Protein AF-A0AAW5D5J3-F1 (afdb_monomer)

Structure (mmCIF, N/CA/C/O backbone):
data_AF-A0AAW5D5J3-F1
#
_entry.id   AF-A0AAW5D5J3-F1
#
loop_
_atom_site.group_PDB
_atom_site.id
_atom_site.type_symbol
_atom_site.label_atom_id
_atom_site.label_alt_id
_atom_site.label_comp_id
_atom_site.label_asym_id
_atom_site.label_entity_id
_atom_site.label_seq_id
_atom_site.pdbx_PDB_ins_code
_atom_site.Cartn_x
_atom_site.Cartn_y
_atom_site.Cartn_z
_atom_site.occupancy
_atom_site.B_iso_or_equiv
_atom_site.auth_seq_id
_atom_site.auth_comp_id
_atom_site.auth_asym_id
_atom_site.auth_atom_id
_atom_site.pdbx_PDB_model_num
ATOM 1 N N . MET A 1 1 ? 14.824 -41.177 -41.411 1.00 42.16 1 MET A N 1
ATOM 2 C CA . MET A 1 1 ? 14.819 -39.758 -40.995 1.00 42.16 1 MET A CA 1
ATOM 3 C C . MET A 1 1 ? 13.832 -39.591 -39.847 1.00 42.16 1 MET A C 1
ATOM 5 O O . MET A 1 1 ? 12.643 -39.603 -40.118 1.00 42.16 1 MET A O 1
ATOM 9 N N . SER A 1 2 ? 14.304 -39.518 -38.597 1.00 37.59 2 SER A N 1
ATOM 10 C CA . SER A 1 2 ? 13.683 -38.738 -37.508 1.00 37.59 2 SER A CA 1
ATOM 11 C C . SER A 1 2 ? 14.555 -38.860 -36.251 1.00 37.59 2 SER A C 1
ATOM 13 O O . SER A 1 2 ? 14.554 -39.890 -35.583 1.00 37.59 2 SER A O 1
ATOM 15 N N . THR A 1 3 ? 15.355 -37.835 -35.967 1.00 37.88 3 THR A N 1
ATOM 16 C CA . THR A 1 3 ? 16.067 -37.658 -34.693 1.00 37.88 3 THR A CA 1
ATOM 17 C C . THR A 1 3 ? 15.264 -36.673 -33.850 1.00 37.88 3 THR A C 1
ATOM 19 O O . THR A 1 3 ? 15.321 -35.467 -34.088 1.00 37.88 3 THR A O 1
ATOM 22 N N . SER A 1 4 ? 14.489 -37.186 -32.893 1.00 37.31 4 SER A N 1
ATOM 23 C CA . SER A 1 4 ? 13.877 -36.379 -31.836 1.00 37.31 4 SER A CA 1
ATOM 24 C C . SER A 1 4 ? 14.904 -36.205 -30.719 1.00 37.31 4 SER A C 1
ATOM 26 O O . SER A 1 4 ? 15.269 -37.165 -30.047 1.00 37.31 4 SER A O 1
ATOM 28 N N . TRP A 1 5 ? 15.405 -34.983 -30.558 1.00 37.28 5 TRP A N 1
ATOM 29 C CA . TRP A 1 5 ? 16.242 -34.600 -29.427 1.00 37.28 5 TRP A CA 1
ATOM 30 C C . TRP A 1 5 ? 15.350 -34.421 -28.194 1.00 37.28 5 TRP A C 1
ATOM 32 O O . TRP A 1 5 ? 14.638 -33.425 -28.085 1.00 37.28 5 TRP A O 1
ATOM 42 N N . HIS A 1 6 ? 15.373 -35.389 -27.277 1.00 36.97 6 HIS A N 1
ATOM 43 C CA . HIS A 1 6 ? 14.901 -35.189 -25.908 1.00 36.97 6 HIS A CA 1
ATOM 44 C C . HIS A 1 6 ? 16.040 -34.554 -25.105 1.00 36.97 6 HIS A C 1
ATOM 46 O O . HIS A 1 6 ? 17.086 -35.167 -24.904 1.00 36.97 6 HIS A O 1
ATOM 52 N N . TYR A 1 7 ? 15.851 -33.307 -24.677 1.00 34.72 7 TYR A N 1
ATOM 53 C CA . TYR A 1 7 ? 16.704 -32.690 -23.667 1.00 34.72 7 TYR A CA 1
ATOM 54 C C . TYR A 1 7 ? 16.295 -33.238 -22.301 1.00 34.72 7 TYR A C 1
ATOM 56 O O . TYR A 1 7 ? 15.368 -32.727 -21.677 1.00 34.72 7 TYR A O 1
ATOM 64 N N . ASP A 1 8 ? 16.988 -34.279 -21.848 1.00 42.38 8 ASP A N 1
ATOM 65 C CA . ASP A 1 8 ? 16.901 -34.757 -20.471 1.00 42.38 8 ASP A CA 1
ATOM 66 C C . ASP A 1 8 ? 17.717 -33.808 -19.582 1.00 42.38 8 ASP A C 1
ATOM 68 O O . ASP A 1 8 ? 18.904 -34.002 -19.320 1.00 42.38 8 ASP A O 1
ATOM 72 N N . LEU A 1 9 ? 17.091 -32.708 -19.159 1.00 46.41 9 LEU A N 1
ATOM 73 C CA . LEU A 1 9 ? 17.625 -31.841 -18.110 1.00 46.41 9 LEU A CA 1
ATOM 74 C C . LEU A 1 9 ? 17.194 -32.396 -16.742 1.00 46.41 9 LEU A C 1
ATOM 76 O O . LEU A 1 9 ? 16.510 -31.729 -15.966 1.00 46.41 9 LEU A O 1
ATOM 80 N N . LEU A 1 10 ? 17.548 -33.652 -16.465 1.00 50.75 10 LEU A N 1
ATOM 81 C CA . LEU A 1 10 ? 17.357 -34.247 -15.149 1.00 50.75 10 LEU A CA 1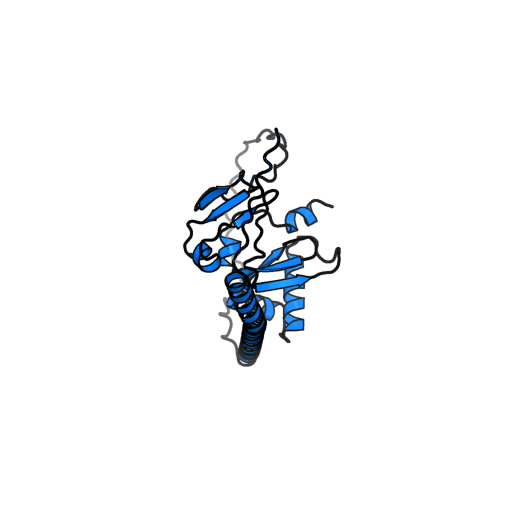
ATOM 82 C C . LEU A 1 10 ? 18.421 -33.664 -14.219 1.00 50.75 10 LEU A C 1
ATOM 84 O O . LEU A 1 10 ? 19.602 -34.007 -14.286 1.00 50.75 10 LEU A O 1
ATOM 88 N N . LEU A 1 11 ? 18.000 -32.731 -13.365 1.00 52.22 11 LEU A N 1
ATOM 89 C CA . LEU A 1 11 ? 18.766 -32.389 -12.173 1.00 52.22 11 LEU A CA 1
ATOM 90 C C . LEU A 1 11 ? 19.030 -33.694 -11.404 1.00 52.22 11 LEU A C 1
ATOM 92 O O . LEU A 1 11 ? 18.082 -34.455 -11.213 1.00 52.22 11 LEU A O 1
ATOM 96 N N . PRO A 1 12 ? 20.273 -33.978 -10.974 1.00 59.91 12 PRO A N 1
ATOM 97 C CA . PRO A 1 12 ? 20.549 -35.187 -10.209 1.00 59.91 12 PRO A CA 1
ATOM 98 C C . PRO A 1 12 ? 19.679 -35.189 -8.949 1.00 59.91 12 PRO A C 1
ATOM 100 O O . PRO A 1 12 ? 19.499 -34.133 -8.340 1.00 59.91 12 PRO A O 1
ATOM 103 N N . ASP A 1 13 ? 19.164 -36.350 -8.544 1.00 57.31 13 ASP A N 1
ATOM 104 C CA . ASP A 1 13 ? 18.215 -36.481 -7.425 1.00 57.31 13 ASP A CA 1
ATOM 105 C C . ASP A 1 13 ? 18.695 -35.764 -6.150 1.00 57.31 13 ASP A C 1
ATOM 107 O O . ASP A 1 13 ? 17.912 -35.114 -5.464 1.00 57.31 13 ASP A O 1
ATOM 111 N N . ALA A 1 14 ? 20.010 -35.732 -5.908 1.00 57.72 14 ALA A N 1
ATOM 112 C CA . ALA A 1 14 ? 20.629 -34.990 -4.807 1.00 57.72 14 ALA A CA 1
ATOM 113 C C . ALA A 1 14 ? 20.390 -33.462 -4.852 1.00 57.72 14 ALA A C 1
ATOM 115 O O . ALA A 1 14 ? 20.261 -32.813 -3.812 1.00 57.72 14 ALA A O 1
ATOM 116 N N . ALA A 1 15 ? 20.323 -32.860 -6.043 1.00 56.84 15 ALA A N 1
ATOM 117 C CA . ALA A 1 15 ? 19.989 -31.446 -6.210 1.00 56.84 15 ALA A CA 1
ATOM 118 C C . ALA A 1 15 ? 18.496 -31.189 -5.952 1.00 56.84 15 ALA A C 1
ATOM 120 O O . ALA A 1 15 ? 18.141 -30.166 -5.365 1.00 56.84 15 ALA A O 1
ATOM 121 N N . ILE A 1 16 ? 17.627 -32.130 -6.335 1.00 56.06 16 ILE A N 1
ATOM 122 C CA . ILE A 1 16 ? 16.186 -32.070 -6.059 1.00 56.06 16 ILE A CA 1
ATOM 123 C C . ILE A 1 16 ? 15.931 -32.215 -4.553 1.00 56.06 16 ILE A C 1
ATOM 125 O O . ILE A 1 16 ? 15.217 -31.394 -3.977 1.00 56.06 16 ILE A O 1
ATOM 129 N N . GLU A 1 17 ? 16.582 -33.171 -3.890 1.00 61.06 17 GLU A N 1
ATOM 130 C CA . GLU A 1 17 ? 16.508 -33.367 -2.438 1.00 61.06 17 GLU A CA 1
ATOM 131 C C . GLU A 1 17 ? 17.040 -32.156 -1.662 1.00 61.06 17 GLU A C 1
ATOM 133 O O . GLU A 1 17 ? 16.410 -31.699 -0.706 1.00 61.06 17 GLU A O 1
ATOM 138 N N . GLY A 1 18 ? 18.163 -31.573 -2.096 1.00 62.19 18 GLY A N 1
ATOM 139 C CA . GLY A 1 18 ? 18.722 -30.362 -1.490 1.00 62.19 18 GLY A CA 1
ATOM 140 C C . GLY A 1 18 ? 17.783 -29.154 -1.593 1.00 62.19 18 GLY A C 1
ATOM 141 O O . GLY A 1 18 ? 17.608 -28.405 -0.622 1.00 62.19 18 GLY A O 1
ATOM 142 N N . MET A 1 19 ? 17.119 -28.983 -2.740 1.00 56.25 19 MET A N 1
ATOM 143 C CA . MET A 1 19 ? 16.100 -27.947 -2.921 1.00 56.25 19 MET A CA 1
ATOM 144 C C . MET A 1 19 ? 14.857 -28.222 -2.071 1.00 56.25 19 MET A C 1
ATOM 146 O O . MET A 1 19 ? 14.396 -27.316 -1.382 1.00 56.25 19 MET A O 1
ATOM 150 N N . GLN A 1 20 ? 14.357 -29.458 -2.030 1.00 59.69 20 GLN A N 1
ATOM 151 C CA . GLN A 1 20 ? 13.212 -29.838 -1.195 1.00 59.69 20 GLN A CA 1
ATOM 152 C C . GLN A 1 20 ? 13.496 -29.656 0.301 1.00 59.69 20 GLN A C 1
ATOM 154 O O . GLN A 1 20 ? 12.650 -29.144 1.032 1.00 59.69 20 GLN A O 1
ATOM 159 N N . ALA A 1 21 ? 14.702 -29.991 0.763 1.00 61.81 21 ALA A N 1
ATOM 160 C CA . ALA A 1 21 ? 15.124 -29.753 2.140 1.00 61.81 21 ALA A CA 1
ATOM 161 C C . ALA A 1 21 ? 15.188 -28.253 2.471 1.00 61.81 21 ALA A C 1
ATOM 163 O O . ALA A 1 21 ? 14.840 -27.841 3.579 1.00 61.81 21 ALA A O 1
ATOM 164 N N . THR A 1 22 ? 15.601 -27.423 1.510 1.00 54.88 22 THR A N 1
ATOM 165 C CA . THR A 1 22 ? 15.645 -25.963 1.671 1.00 54.88 22 THR A CA 1
ATOM 166 C C . THR A 1 22 ? 14.241 -25.356 1.678 1.00 54.88 22 THR A C 1
ATOM 168 O O . THR A 1 22 ? 13.951 -24.524 2.535 1.00 54.88 22 THR A O 1
ATOM 171 N N . VAL A 1 23 ? 13.346 -25.817 0.797 1.00 61.66 23 VAL A N 1
ATOM 172 C CA . VAL A 1 23 ? 11.925 -25.427 0.777 1.00 61.66 23 VAL A CA 1
ATOM 173 C C . VAL A 1 23 ? 11.243 -25.814 2.089 1.00 61.66 23 VAL A C 1
ATOM 175 O O . VAL A 1 23 ? 10.607 -24.973 2.707 1.00 61.66 23 VAL A O 1
ATOM 178 N N . LYS A 1 24 ? 11.482 -27.024 2.602 1.00 65.00 24 LYS A N 1
ATOM 179 C CA . LYS A 1 24 ? 10.928 -27.465 3.889 1.00 65.00 24 LYS A CA 1
ATOM 180 C C . LYS A 1 24 ? 11.423 -26.618 5.068 1.00 65.00 24 LYS A C 1
ATOM 182 O O . LYS A 1 24 ? 10.650 -26.269 5.952 1.00 65.00 24 LYS A O 1
ATOM 187 N N . ARG A 1 25 ? 12.703 -26.219 5.067 1.00 62.06 25 ARG A N 1
ATOM 188 C CA . ARG A 1 25 ? 13.224 -25.265 6.064 1.00 62.06 25 ARG A CA 1
ATOM 189 C C . ARG A 1 25 ? 12.573 -23.887 5.940 1.00 62.06 25 ARG A C 1
ATOM 191 O O . ARG A 1 25 ? 12.361 -23.240 6.959 1.00 62.06 25 ARG A O 1
ATOM 198 N N . LEU A 1 26 ? 12.267 -23.429 4.726 1.00 55.41 26 LEU A N 1
ATOM 199 C CA . LEU A 1 26 ? 11.539 -22.176 4.504 1.00 55.41 26 LEU A CA 1
ATOM 200 C C . LEU A 1 26 ? 10.088 -22.277 5.000 1.00 55.41 26 LEU A C 1
ATOM 202 O O . LEU A 1 26 ? 9.623 -21.347 5.659 1.00 55.41 26 LEU A O 1
ATOM 206 N N . ASP A 1 27 ? 9.417 -23.409 4.786 1.00 65.00 27 ASP A N 1
ATOM 207 C CA . ASP A 1 27 ? 8.072 -23.681 5.311 1.00 65.00 27 ASP A CA 1
ATOM 208 C C . ASP A 1 27 ? 8.035 -23.713 6.845 1.00 65.00 27 ASP A C 1
ATOM 210 O O . ASP A 1 27 ? 7.058 -23.272 7.440 1.00 65.00 27 ASP A O 1
ATOM 214 N N . ASP A 1 28 ? 9.108 -24.158 7.504 1.00 63.28 28 ASP A N 1
ATOM 215 C CA . ASP A 1 28 ? 9.206 -24.169 8.971 1.00 63.28 28 ASP A CA 1
ATOM 216 C C . ASP A 1 28 ? 9.540 -22.790 9.571 1.00 63.28 28 ASP A C 1
ATOM 218 O O . ASP A 1 28 ? 9.271 -22.523 10.749 1.00 63.28 28 ASP A O 1
ATOM 222 N N . VAL A 1 29 ? 10.184 -21.915 8.794 1.00 56.81 29 VAL A N 1
ATOM 223 C CA . VAL A 1 29 ? 10.668 -20.598 9.245 1.00 56.81 29 VAL A CA 1
ATOM 224 C C . VAL A 1 29 ? 9.644 -19.499 8.981 1.00 56.81 29 VAL A C 1
ATOM 226 O O . VAL A 1 29 ? 9.471 -18.614 9.818 1.00 56.81 29 VAL A O 1
ATOM 229 N N . THR A 1 30 ? 8.923 -19.570 7.866 1.00 54.03 30 THR A N 1
ATOM 230 C CA . THR 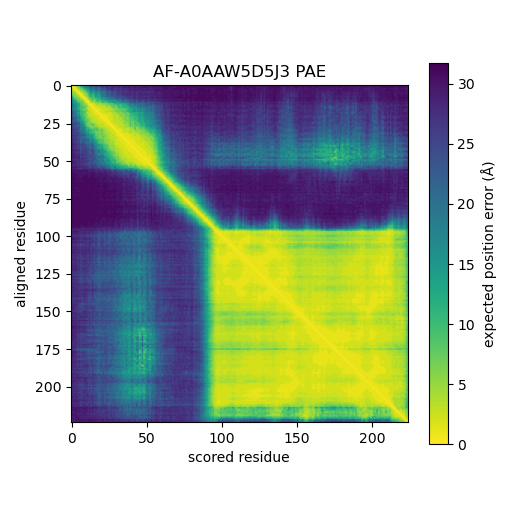A 1 30 ? 7.896 -18.592 7.479 1.00 54.03 30 THR A CA 1
ATOM 231 C C . THR A 1 30 ? 6.800 -18.403 8.547 1.00 54.03 30 THR A C 1
ATOM 233 O O . THR A 1 30 ? 6.616 -17.268 8.990 1.00 54.03 30 THR A O 1
ATOM 236 N N . PRO A 1 31 ? 6.149 -19.458 9.085 1.00 60.62 31 PRO A N 1
ATOM 237 C CA . PRO A 1 31 ? 5.138 -19.298 10.130 1.00 60.62 31 PRO A CA 1
ATOM 238 C C . PRO A 1 31 ? 5.727 -18.767 11.443 1.00 60.62 31 PRO A C 1
ATOM 240 O O . PRO A 1 31 ? 5.031 -18.084 12.189 1.00 60.62 31 PRO A O 1
ATOM 243 N N . LYS A 1 32 ? 7.013 -19.020 11.730 1.00 66.38 32 LYS A N 1
ATOM 244 C CA . LYS A 1 32 ? 7.694 -18.457 12.909 1.00 66.38 32 LYS A CA 1
ATOM 245 C C . LYS A 1 32 ? 7.933 -16.959 12.752 1.00 66.38 32 LYS A C 1
ATOM 247 O O . LYS A 1 32 ? 7.717 -16.210 13.700 1.00 66.38 32 LYS A O 1
ATOM 252 N N . ILE A 1 33 ? 8.341 -16.510 11.565 1.00 58.94 33 ILE A N 1
ATOM 253 C CA . ILE A 1 33 ? 8.471 -15.079 11.253 1.00 58.94 33 ILE A CA 1
ATOM 254 C C . ILE A 1 33 ? 7.108 -14.398 11.380 1.00 58.94 33 ILE A C 1
ATOM 256 O O . ILE A 1 33 ? 7.004 -13.373 12.056 1.00 58.94 33 ILE A O 1
ATOM 260 N N . ASP A 1 34 ? 6.061 -14.996 10.811 1.00 58.38 34 ASP A N 1
ATOM 261 C CA . ASP A 1 34 ? 4.699 -14.475 10.913 1.00 58.38 34 ASP A CA 1
ATOM 262 C C . ASP A 1 34 ? 4.234 -14.405 12.372 1.00 58.38 34 ASP A C 1
ATOM 264 O O . ASP A 1 34 ? 3.698 -13.383 12.804 1.00 58.38 34 ASP A O 1
ATOM 268 N N . GLN A 1 35 ? 4.503 -15.440 13.172 1.00 58.59 35 GLN A N 1
ATOM 269 C CA . GLN A 1 35 ? 4.179 -15.467 14.597 1.00 58.59 35 GLN A CA 1
ATOM 270 C C . GLN A 1 35 ? 4.922 -14.376 15.379 1.00 58.59 35 GLN A C 1
ATOM 272 O O . GLN A 1 35 ? 4.297 -13.645 16.148 1.00 58.59 35 GLN A O 1
ATOM 277 N N . HIS A 1 36 ? 6.230 -14.216 15.170 1.00 60.34 36 HIS A N 1
ATOM 278 C CA . HIS A 1 36 ? 7.012 -13.168 15.829 1.00 60.34 36 HIS A CA 1
ATOM 279 C C . HIS A 1 36 ? 6.561 -11.766 15.409 1.00 60.34 36 HIS A C 1
ATOM 281 O O . HIS A 1 36 ? 6.462 -10.871 16.248 1.00 60.34 36 HIS A O 1
ATOM 287 N N . MET A 1 37 ? 6.211 -11.564 14.136 1.00 60.09 37 MET A N 1
ATOM 288 C CA . MET A 1 37 ? 5.624 -10.309 13.666 1.00 60.09 37 MET A CA 1
ATOM 289 C C . MET A 1 37 ? 4.250 -10.049 14.292 1.00 60.09 37 MET A C 1
ATOM 291 O O . MET A 1 37 ? 3.945 -8.913 14.663 1.00 60.09 37 MET A O 1
ATOM 295 N N . GLN A 1 38 ? 3.418 -11.081 14.447 1.00 56.84 38 GLN A N 1
ATOM 296 C CA . GLN A 1 38 ? 2.126 -10.956 15.118 1.00 56.84 38 GLN A CA 1
ATOM 297 C C . GLN A 1 38 ? 2.278 -10.624 16.604 1.00 56.84 38 GLN A C 1
ATOM 299 O O . GLN A 1 38 ? 1.563 -9.740 17.083 1.00 56.84 38 GLN A O 1
ATOM 304 N N . GLN A 1 39 ? 3.225 -11.259 17.300 1.00 63.69 39 GLN A N 1
ATOM 305 C CA . GLN A 1 39 ? 3.580 -10.956 18.690 1.00 63.69 39 GLN A CA 1
ATOM 306 C C . GLN A 1 39 ? 4.090 -9.519 18.830 1.00 63.69 39 GLN A C 1
ATOM 308 O O . GLN A 1 39 ? 3.565 -8.760 19.641 1.00 63.69 39 GLN A O 1
ATOM 313 N N . ALA A 1 40 ? 5.019 -9.088 17.973 1.00 61.75 40 ALA A N 1
ATOM 314 C CA . ALA A 1 40 ? 5.511 -7.713 17.968 1.00 61.75 40 ALA A CA 1
ATOM 315 C C . ALA A 1 40 ? 4.377 -6.703 17.718 1.00 61.75 40 ALA A C 1
ATOM 317 O O . ALA A 1 40 ? 4.282 -5.680 18.394 1.00 61.75 40 ALA A O 1
ATOM 318 N N . ALA A 1 41 ? 3.458 -6.999 16.796 1.00 59.06 41 ALA A N 1
ATOM 319 C CA . ALA A 1 41 ? 2.292 -6.154 16.555 1.00 59.06 41 ALA A CA 1
ATOM 320 C C . ALA A 1 41 ? 1.339 -6.097 17.765 1.00 59.06 41 ALA A C 1
ATOM 322 O O . ALA A 1 41 ? 0.745 -5.047 18.019 1.00 59.06 41 ALA A O 1
ATOM 323 N N . GLN A 1 42 ? 1.182 -7.198 18.508 1.00 61.16 42 GLN A N 1
ATOM 324 C CA . GLN A 1 42 ? 0.404 -7.233 19.751 1.00 61.16 42 GLN A CA 1
ATOM 325 C C . GLN A 1 42 ? 1.076 -6.405 20.851 1.00 61.16 42 GLN A C 1
ATOM 327 O O . GLN A 1 42 ? 0.411 -5.566 21.455 1.00 61.16 42 GLN A O 1
ATOM 332 N N . GLU A 1 43 ? 2.385 -6.561 21.059 1.00 69.69 43 GLU A N 1
ATOM 333 C CA . GLU A 1 43 ? 3.146 -5.764 22.027 1.00 69.69 43 GLU A CA 1
ATOM 334 C C . GLU A 1 43 ? 3.081 -4.269 21.710 1.00 69.69 43 GLU A C 1
ATOM 336 O O . GLU A 1 43 ? 2.858 -3.445 22.598 1.00 69.69 43 GLU A O 1
ATOM 341 N N . ILE A 1 44 ? 3.228 -3.897 20.437 1.00 69.19 44 ILE A N 1
ATOM 342 C CA . ILE A 1 44 ? 3.094 -2.502 20.009 1.00 69.19 44 ILE A CA 1
ATOM 343 C C . ILE A 1 44 ? 1.667 -2.011 20.274 1.00 69.19 44 ILE A C 1
ATOM 345 O O . ILE A 1 44 ? 1.500 -0.915 20.806 1.00 69.19 44 ILE A O 1
ATOM 349 N N . GLY A 1 45 ? 0.640 -2.810 19.968 1.00 69.19 45 GLY A N 1
ATOM 350 C CA . GLY A 1 45 ? -0.754 -2.479 20.278 1.00 69.19 45 GLY A CA 1
ATOM 351 C C . GLY A 1 45 ? -0.977 -2.217 21.770 1.00 69.19 45 GLY A C 1
ATOM 352 O O . GLY A 1 45 ? -1.547 -1.191 22.141 1.00 69.19 45 GLY A O 1
ATOM 353 N N . GLN A 1 46 ? -0.445 -3.086 22.631 1.00 71.00 46 GLN A N 1
ATOM 354 C CA . GLN A 1 46 ? -0.501 -2.927 24.085 1.00 71.00 46 GLN A CA 1
ATOM 355 C C . GLN A 1 46 ? 0.226 -1.661 24.551 1.00 71.00 46 GLN A C 1
ATOM 357 O O . GLN A 1 46 ? -0.329 -0.891 25.332 1.00 71.00 46 GLN A O 1
ATOM 362 N N . ARG A 1 47 ? 1.431 -1.391 24.032 1.00 71.12 47 ARG A N 1
ATOM 363 C CA . ARG A 1 47 ? 2.193 -0.170 24.349 1.00 71.12 47 ARG A CA 1
ATOM 364 C C . ARG A 1 47 ? 1.464 1.096 23.907 1.00 71.12 47 ARG A C 1
ATOM 366 O O . ARG A 1 47 ? 1.506 2.092 24.620 1.00 71.12 47 ARG A O 1
ATOM 373 N N . VAL A 1 48 ? 0.789 1.076 22.757 1.00 69.44 48 VAL A N 1
ATOM 374 C CA . VAL A 1 48 ? -0.023 2.208 22.283 1.00 69.44 48 VAL A CA 1
ATOM 375 C C . VAL A 1 48 ? -1.232 2.425 23.181 1.00 69.44 48 VAL A C 1
ATOM 377 O O . VAL A 1 48 ? -1.467 3.556 23.591 1.00 69.44 48 VAL A O 1
ATOM 380 N N . ASN A 1 49 ? -1.968 1.363 23.512 1.00 71.31 49 ASN A N 1
ATOM 381 C CA . ASN A 1 49 ? -3.108 1.453 24.422 1.00 71.31 49 ASN A CA 1
ATOM 382 C C . ASN A 1 49 ? -2.674 2.002 25.791 1.00 71.31 49 ASN A C 1
ATOM 384 O O . ASN A 1 49 ? -3.291 2.937 26.287 1.00 71.31 49 ASN A O 1
ATOM 388 N N . LYS A 1 50 ? -1.561 1.501 26.342 1.00 74.12 50 LYS A N 1
ATOM 389 C CA . LYS A 1 50 ? -0.970 1.999 27.590 1.00 74.12 50 LYS A CA 1
ATOM 390 C C . LYS A 1 50 ? -0.578 3.477 27.498 1.00 74.12 50 LYS A C 1
ATOM 392 O O . LYS A 1 50 ? -0.957 4.259 28.358 1.00 74.12 50 LYS A O 1
ATOM 397 N N . ALA A 1 51 ? 0.116 3.880 26.433 1.00 69.94 51 ALA A N 1
ATOM 398 C CA . ALA A 1 51 ? 0.508 5.275 26.233 1.00 69.94 51 ALA A CA 1
ATOM 399 C C . ALA A 1 51 ? -0.695 6.220 26.076 1.00 69.94 51 ALA A C 1
ATOM 401 O O . ALA A 1 51 ? -0.595 7.383 26.445 1.00 69.94 51 ALA A O 1
ATOM 402 N N . LEU A 1 52 ? -1.819 5.743 25.527 1.00 66.31 52 LEU A N 1
ATOM 403 C CA . LEU A 1 52 ? -3.065 6.513 25.454 1.00 66.31 52 LEU A CA 1
ATOM 404 C C . LEU A 1 52 ? -3.746 6.640 26.821 1.00 66.31 52 LEU A C 1
ATOM 406 O O . LEU A 1 52 ? -4.309 7.691 27.106 1.00 66.31 52 LEU A O 1
ATOM 410 N N . ASP A 1 53 ? -3.674 5.603 27.654 1.00 70.00 53 ASP A N 1
ATOM 411 C CA . ASP A 1 53 ? -4.242 5.610 29.007 1.00 70.00 53 ASP A CA 1
ATOM 412 C C . ASP A 1 53 ? -3.428 6.480 29.975 1.00 70.00 53 ASP A C 1
ATOM 414 O O . ASP A 1 53 ? -3.993 7.142 30.842 1.00 70.00 53 ASP A O 1
ATOM 418 N N . GLU A 1 54 ? -2.105 6.519 29.806 1.00 66.50 54 GLU A N 1
ATOM 419 C CA . GLU A 1 54 ? -1.180 7.331 30.610 1.00 66.50 54 GLU A CA 1
ATOM 420 C C . GLU A 1 54 ? -1.085 8.792 30.134 1.00 66.50 54 GLU A C 1
ATOM 422 O O . GLU A 1 54 ? -0.498 9.638 30.813 1.00 66.50 54 GLU A O 1
ATOM 427 N N . TYR A 1 55 ? -1.660 9.125 28.974 1.00 62.25 55 TYR A N 1
ATOM 428 C CA . TYR A 1 55 ? -1.609 10.476 28.424 1.00 62.25 55 TYR A CA 1
ATOM 429 C C . TYR A 1 55 ? -2.555 11.423 29.176 1.00 62.25 55 TYR A C 1
ATOM 431 O O . TYR A 1 55 ? -3.735 11.537 28.856 1.00 62.25 55 TYR A O 1
ATOM 439 N N . GLN A 1 56 ? -2.016 12.169 30.144 1.00 52.44 56 GLN A N 1
ATOM 440 C CA . GLN A 1 56 ? -2.760 13.186 30.906 1.00 52.44 56 GLN A CA 1
ATOM 441 C C . GLN A 1 56 ? -2.934 14.538 30.182 1.00 52.44 56 GLN A C 1
ATOM 443 O O . GLN A 1 56 ? -3.461 15.485 30.760 1.00 52.44 56 GLN A O 1
ATOM 448 N N . GLY A 1 57 ? -2.550 14.625 28.904 1.00 54.16 57 GLY A N 1
ATOM 449 C CA . GLY A 1 57 ? -2.667 15.841 28.100 1.00 54.16 57 GLY A CA 1
ATOM 450 C C . GLY A 1 57 ? -1.608 16.899 28.421 1.00 54.16 57 GLY A C 1
ATOM 451 O O . GLY A 1 57 ? -1.324 17.214 29.571 1.00 54.16 57 GLY A O 1
ATOM 452 N N . GLN A 1 58 ? -1.049 17.512 27.379 1.00 50.66 58 GLN A N 1
ATOM 453 C CA . GLN A 1 58 ? -0.627 18.909 27.480 1.00 50.66 58 GLN A CA 1
ATOM 454 C C . GLN A 1 58 ? -1.896 19.754 27.306 1.00 50.66 58 GLN A C 1
ATOM 456 O O . GLN A 1 58 ? -2.679 19.451 26.397 1.00 50.66 58 GLN A O 1
ATOM 461 N N . PRO A 1 59 ? -2.145 20.779 28.141 1.00 42.81 59 PRO A N 1
ATOM 462 C CA . PRO A 1 59 ? -3.301 21.635 27.938 1.00 42.81 59 PRO A CA 1
ATOM 463 C C . PRO A 1 59 ? -3.226 22.252 26.534 1.00 42.81 59 PRO A C 1
ATOM 465 O O . PRO A 1 59 ? -2.138 22.637 26.090 1.00 42.81 59 PRO A O 1
ATOM 468 N N . PRO A 1 60 ? -4.354 22.345 25.811 1.00 41.84 60 PRO A N 1
ATOM 469 C CA . PRO A 1 60 ? -4.376 23.048 24.542 1.00 41.84 60 PRO A CA 1
ATOM 470 C C . PRO A 1 60 ? -3.907 24.485 24.775 1.00 41.84 60 PRO A C 1
ATOM 472 O O . PRO A 1 60 ? -4.351 25.145 25.719 1.00 41.84 60 PRO A O 1
ATOM 475 N N . ILE A 1 61 ? -3.024 24.983 23.908 1.00 39.50 61 ILE A N 1
ATOM 476 C CA . ILE A 1 61 ? -2.726 26.413 23.843 1.00 39.50 61 ILE A CA 1
ATOM 477 C C . ILE A 1 61 ? -4.044 27.087 23.451 1.00 39.50 61 ILE A C 1
ATOM 479 O O . ILE A 1 61 ? -4.457 27.056 22.292 1.00 39.50 61 ILE A O 1
ATOM 483 N N . ARG A 1 62 ? -4.755 27.622 24.448 1.00 40.34 62 ARG A N 1
ATOM 484 C CA . ARG A 1 62 ? -6.016 28.342 24.280 1.00 40.34 62 ARG A CA 1
ATOM 485 C C . ARG A 1 62 ? -5.701 29.692 23.642 1.00 40.34 62 ARG A C 1
ATOM 487 O O . ARG A 1 62 ? -5.579 30.701 24.326 1.00 40.34 62 ARG A O 1
ATOM 494 N N . GLY A 1 63 ? -5.545 29.700 22.321 1.00 40.56 63 GLY A N 1
ATOM 495 C CA . GLY A 1 63 ? -5.716 30.918 21.541 1.00 40.56 63 GLY A CA 1
ATOM 496 C C . GLY A 1 63 ? -7.142 31.412 21.768 1.00 40.56 63 GLY A C 1
ATOM 497 O O . GLY A 1 63 ? -8.098 30.678 21.540 1.00 40.56 63 GLY A O 1
ATOM 498 N N . ILE A 1 64 ? -7.282 32.618 22.305 1.00 42.75 64 ILE A N 1
ATOM 499 C CA . ILE A 1 64 ? -8.569 33.262 22.572 1.00 42.75 64 ILE A CA 1
ATOM 500 C C . ILE A 1 64 ? -9.266 33.497 21.222 1.00 42.75 64 ILE A C 1
ATOM 502 O O . ILE A 1 64 ? -8.835 34.352 20.453 1.00 42.75 64 ILE A O 1
ATOM 506 N N . THR A 1 65 ? -10.328 32.749 20.914 1.00 48.91 65 THR A N 1
ATOM 507 C CA . THR A 1 65 ? -11.122 32.902 19.680 1.00 48.91 65 THR A CA 1
ATOM 508 C C . THR A 1 65 ? -12.483 33.540 19.956 1.00 48.91 65 THR A C 1
ATOM 510 O O . THR A 1 65 ? -13.497 32.994 19.542 1.00 48.91 65 THR A O 1
ATOM 513 N N . ASP A 1 66 ? -12.523 34.687 20.640 1.00 42.56 66 ASP A N 1
ATOM 514 C CA . ASP A 1 66 ? -13.796 35.363 20.967 1.00 42.56 66 ASP A CA 1
ATOM 515 C C . ASP A 1 66 ? -13.941 36.780 20.383 1.00 42.56 66 ASP A C 1
ATOM 517 O O . ASP A 1 66 ? -14.826 37.532 20.786 1.00 42.56 66 ASP A O 1
ATOM 521 N N . LYS A 1 67 ? -13.133 37.177 19.389 1.00 44.62 67 LYS A N 1
ATOM 522 C CA . LYS A 1 67 ? -13.393 38.411 18.619 1.00 44.62 67 LYS A CA 1
ATOM 523 C C . LYS A 1 67 ? -13.106 38.227 17.127 1.00 44.62 67 LYS A C 1
ATOM 525 O O . LYS A 1 67 ? -11.938 38.176 16.748 1.00 44.62 67 LYS A O 1
ATOM 530 N N . PRO A 1 68 ? -14.128 38.184 16.253 1.00 41.81 68 PRO A N 1
ATOM 531 C CA . PRO A 1 68 ? -13.911 38.343 14.825 1.00 41.81 68 PRO A CA 1
ATOM 532 C C . PRO A 1 68 ? -13.661 39.827 14.528 1.00 41.81 68 PRO A C 1
ATOM 534 O O . PRO A 1 68 ? -14.595 40.623 14.446 1.00 41.81 68 PRO A O 1
ATOM 537 N N . THR A 1 69 ? -12.404 40.226 14.348 1.00 45.03 69 THR A N 1
ATOM 538 C CA . THR A 1 69 ? -12.080 41.497 13.690 1.00 45.03 69 THR A CA 1
ATOM 539 C C . THR A 1 69 ? -12.275 41.319 12.188 1.00 45.03 69 THR A C 1
ATOM 541 O O . THR A 1 69 ? -11.415 40.805 11.478 1.00 45.03 69 THR A O 1
ATOM 544 N N . LYS A 1 70 ? -13.442 41.732 11.684 1.00 43.31 70 LYS A N 1
ATOM 545 C CA . LYS A 1 70 ? -13.645 41.919 10.245 1.00 43.31 70 LYS A CA 1
ATOM 546 C C . LYS A 1 70 ? -12.815 43.124 9.801 1.00 43.31 70 LYS A C 1
ATOM 548 O O . LYS A 1 70 ? -13.246 44.259 9.974 1.00 43.31 70 LYS A O 1
ATOM 553 N N . ALA A 1 71 ? -11.643 42.883 9.226 1.00 42.66 71 ALA A N 1
ATOM 554 C CA . ALA A 1 71 ? -11.044 43.850 8.319 1.00 42.66 71 ALA A CA 1
ATOM 555 C C . ALA A 1 71 ? -11.766 43.703 6.973 1.00 42.66 71 ALA A C 1
ATOM 557 O O . ALA A 1 71 ? -11.715 42.646 6.344 1.00 42.66 71 ALA A O 1
ATOM 558 N N . LYS A 1 72 ? -12.515 44.736 6.584 1.00 41.75 72 LYS A N 1
ATOM 559 C CA . LYS A 1 72 ? -13.120 44.847 5.256 1.00 41.75 72 LYS A CA 1
ATOM 560 C C . LYS A 1 72 ? -11.961 45.073 4.280 1.00 41.75 72 LYS A C 1
ATOM 562 O O . LYS A 1 72 ? -11.313 46.111 4.352 1.00 41.75 72 LYS A O 1
ATOM 567 N N . ALA A 1 73 ? -11.639 44.078 3.460 1.00 46.22 73 ALA A N 1
ATOM 568 C CA . ALA A 1 73 ? -10.770 44.287 2.309 1.00 46.22 73 ALA A CA 1
ATOM 569 C C . ALA A 1 73 ? -11.601 44.975 1.218 1.00 46.22 73 ALA A C 1
ATOM 571 O O . ALA A 1 73 ? -12.757 44.593 1.023 1.00 46.22 73 ALA A O 1
ATOM 572 N N . ASP A 1 74 ? -11.043 45.983 0.549 1.00 50.97 74 ASP A N 1
ATOM 573 C CA . ASP A 1 74 ? -11.690 46.594 -0.613 1.00 50.97 74 ASP A CA 1
ATOM 574 C C . ASP A 1 74 ? -11.838 45.535 -1.715 1.00 50.97 74 ASP A C 1
ATOM 576 O O . ASP A 1 74 ? -10.858 44.937 -2.167 1.00 50.97 74 ASP A O 1
ATOM 580 N N . GLU A 1 75 ? -13.084 45.258 -2.103 1.00 43.97 75 GLU A N 1
ATOM 581 C CA . GLU A 1 75 ? -13.411 44.367 -3.214 1.00 43.97 75 GLU A CA 1
ATOM 582 C C . GLU A 1 75 ? -12.943 45.012 -4.523 1.00 43.97 75 GLU A C 1
ATOM 584 O O . GLU A 1 75 ? -13.498 46.011 -4.976 1.00 43.97 75 GLU A O 1
ATOM 589 N N . LEU A 1 76 ? -11.916 44.432 -5.143 1.00 53.34 76 LEU A N 1
ATOM 590 C CA . LEU A 1 76 ? -11.594 44.692 -6.542 1.00 53.34 76 LEU A CA 1
ATOM 591 C C . LEU A 1 76 ? -12.478 43.809 -7.424 1.00 53.34 76 LEU A C 1
ATOM 593 O O . LEU A 1 76 ? -12.626 42.613 -7.157 1.00 53.34 76 LEU A O 1
ATOM 597 N N . GLU A 1 77 ? -13.047 44.388 -8.484 1.00 46.75 77 GLU A N 1
ATOM 598 C CA . GLU A 1 77 ? -13.867 43.624 -9.422 1.00 46.75 77 GLU A CA 1
ATOM 599 C C . GLU A 1 77 ? -13.058 42.507 -10.109 1.00 46.75 77 GLU A C 1
ATOM 601 O O . GLU A 1 77 ? -11.897 42.710 -10.487 1.00 46.75 77 GLU A O 1
ATOM 606 N N . PRO A 1 78 ? -13.658 41.318 -10.300 1.00 49.00 78 PRO A N 1
ATOM 607 C CA . PRO A 1 78 ? -12.993 40.206 -10.960 1.00 49.00 78 PRO A CA 1
ATOM 608 C C . PRO A 1 78 ? -12.709 40.533 -12.437 1.00 49.00 78 PRO A C 1
ATOM 610 O O . PRO A 1 78 ? -13.590 41.042 -13.135 1.00 49.00 78 PRO A O 1
ATOM 613 N N . PRO A 1 79 ? -11.512 40.205 -12.962 1.00 48.88 79 PRO A N 1
ATOM 614 C CA . PRO A 1 79 ? -11.206 40.429 -14.367 1.00 48.88 79 PRO A CA 1
ATOM 615 C C . PRO A 1 79 ? -12.139 39.596 -15.255 1.00 48.88 79 PRO A C 1
ATOM 617 O O . PRO A 1 79 ? -12.193 38.366 -15.172 1.00 48.88 79 PRO A O 1
ATOM 620 N N . LYS A 1 80 ? -12.876 40.285 -16.130 1.00 48.56 80 LYS A N 1
ATOM 621 C CA . LYS A 1 80 ? -13.661 39.679 -17.208 1.00 48.56 80 LYS A CA 1
ATOM 622 C C . LYS A 1 80 ? -12.708 39.116 -18.265 1.00 48.56 80 LYS A C 1
ATOM 624 O O . LYS A 1 80 ? -11.978 39.875 -18.894 1.00 48.56 80 LYS A O 1
ATOM 629 N N . GLY A 1 81 ? -12.791 37.810 -18.510 1.00 39.78 81 GLY A N 1
ATOM 630 C CA . GLY A 1 81 ? -12.261 37.184 -19.723 1.00 39.78 81 GLY A CA 1
ATOM 631 C C . GLY A 1 81 ? -11.122 36.197 -19.490 1.00 39.78 81 GLY A C 1
ATOM 632 O O . GLY A 1 81 ? -9.970 36.577 -19.335 1.00 39.78 81 GLY A O 1
ATOM 633 N N . ASN A 1 82 ? -11.474 34.913 -19.522 1.00 44.47 82 ASN A N 1
ATOM 634 C CA . ASN A 1 82 ? -10.871 33.932 -20.423 1.00 44.47 82 ASN A CA 1
ATOM 635 C C . ASN A 1 82 ? -11.807 32.719 -20.445 1.00 44.47 82 ASN A C 1
ATOM 637 O O . ASN A 1 82 ? -11.663 31.778 -19.664 1.00 44.47 82 ASN A O 1
ATOM 641 N N . GLU A 1 83 ? -12.809 32.770 -21.323 1.00 46.19 83 GLU A N 1
ATOM 642 C CA . GLU A 1 83 ? -13.570 31.582 -21.694 1.00 46.19 83 GLU A CA 1
ATOM 643 C C . GLU A 1 83 ? -12.609 30.605 -22.378 1.00 46.19 83 GLU A C 1
ATOM 645 O O . GLU A 1 83 ? -12.229 30.771 -23.537 1.00 46.19 83 GLU A O 1
ATOM 650 N N . LEU A 1 84 ? -12.157 29.594 -21.636 1.00 49.50 84 LEU A N 1
ATOM 651 C CA . LEU A 1 84 ? -11.460 28.464 -22.229 1.00 49.50 84 LEU A CA 1
ATOM 652 C C . LEU A 1 84 ? -12.490 27.645 -23.006 1.00 49.50 84 LEU A C 1
ATOM 654 O O . LEU A 1 84 ? -13.291 26.917 -22.419 1.00 49.50 84 LEU A O 1
ATOM 658 N N . LEU A 1 85 ? -12.453 27.775 -24.332 1.00 39.72 85 LEU A N 1
ATOM 659 C CA . LEU A 1 85 ? -13.173 26.906 -25.256 1.00 39.72 85 LEU A CA 1
ATOM 660 C C . LEU A 1 85 ? -12.902 25.444 -24.881 1.00 39.72 85 LEU A C 1
ATOM 662 O O . LEU A 1 85 ? -11.750 25.021 -24.758 1.00 39.72 85 LEU A O 1
ATOM 666 N N . GLY A 1 86 ? -13.985 24.698 -24.653 1.00 42.16 86 GLY A N 1
ATOM 667 C CA . GLY A 1 86 ? -13.963 23.340 -24.130 1.00 42.16 86 GLY A CA 1
ATOM 668 C C . GLY A 1 86 ? -12.998 22.441 -24.895 1.00 42.16 86 GLY A C 1
ATOM 669 O O . GLY A 1 86 ? -13.236 22.079 -26.047 1.00 42.16 86 GLY A O 1
ATOM 670 N N . ALA A 1 87 ? -11.918 22.033 -24.229 1.00 39.31 87 ALA A N 1
ATOM 671 C CA . ALA A 1 87 ? -11.096 20.938 -24.706 1.00 39.31 87 ALA A CA 1
ATOM 672 C C . ALA A 1 87 ? -11.970 19.678 -24.715 1.00 39.31 87 ALA A C 1
ATOM 674 O O . ALA A 1 87 ? -12.370 19.183 -23.660 1.00 39.31 87 ALA A O 1
ATOM 675 N N . GLY A 1 88 ? -12.295 19.198 -25.919 1.00 37.97 88 GLY A N 1
ATOM 676 C CA . GLY A 1 88 ? -13.100 18.002 -26.135 1.00 37.97 88 GLY A CA 1
ATOM 677 C C . GLY A 1 88 ? -12.658 16.859 -25.223 1.00 37.97 88 GLY A C 1
ATOM 678 O O . GLY A 1 88 ? -11.465 16.583 -25.074 1.00 37.97 88 GLY A O 1
ATOM 679 N N . ASN A 1 89 ? -13.643 16.223 -24.593 1.00 43.91 89 ASN A N 1
ATOM 680 C CA . ASN A 1 89 ? -13.481 15.129 -23.645 1.00 43.91 89 ASN A CA 1
ATOM 681 C C . ASN A 1 89 ? -12.798 13.935 -24.340 1.00 43.91 89 ASN A C 1
ATOM 683 O O . ASN A 1 89 ? -13.454 13.027 -24.847 1.00 43.91 89 ASN A O 1
ATOM 687 N N . LYS A 1 90 ? -11.462 13.923 -24.394 1.00 37.34 90 LYS A N 1
ATOM 688 C CA . LYS A 1 90 ? -10.721 12.712 -24.750 1.00 37.34 90 LYS A CA 1
ATOM 689 C C . LYS A 1 90 ? -10.884 11.734 -23.584 1.00 37.34 90 LYS A C 1
ATOM 691 O O . LYS A 1 90 ? -10.620 12.128 -22.443 1.00 37.34 90 LYS A O 1
ATOM 696 N N . PRO A 1 91 ? -11.307 10.479 -23.815 1.00 38.50 91 PRO A N 1
ATOM 697 C CA . PRO A 1 91 ? -11.400 9.501 -22.742 1.00 38.50 91 PRO A CA 1
ATOM 698 C C . PRO A 1 91 ? -10.035 9.401 -22.052 1.00 38.50 91 PRO A C 1
ATOM 700 O O . PRO A 1 91 ? -9.016 9.181 -22.706 1.00 38.50 91 PRO A O 1
ATOM 703 N N . LYS A 1 92 ? -9.994 9.615 -20.728 1.00 44.47 92 LYS A N 1
ATOM 704 C CA . LYS A 1 92 ? -8.781 9.436 -19.915 1.00 44.47 92 LYS A CA 1
ATOM 705 C C . LYS A 1 92 ? -8.368 7.967 -19.983 1.00 44.47 92 LYS A C 1
ATOM 707 O O . LYS A 1 92 ? -8.800 7.155 -19.168 1.00 44.47 92 LYS A O 1
ATOM 712 N N . THR A 1 93 ? -7.526 7.636 -20.951 1.00 45.75 93 THR A N 1
ATOM 713 C CA . THR A 1 93 ? -6.861 6.341 -21.053 1.00 45.75 93 THR A CA 1
ATOM 714 C C . THR A 1 93 ? -6.074 6.084 -19.760 1.00 45.75 93 THR A C 1
ATOM 716 O O . THR A 1 93 ? -5.428 6.994 -19.230 1.00 45.75 93 THR A O 1
ATOM 719 N N . LEU A 1 94 ? -6.131 4.854 -19.240 1.00 53.62 94 LEU A N 1
ATOM 720 C CA . LEU A 1 94 ? -5.589 4.401 -17.941 1.00 53.62 94 LEU A CA 1
ATOM 721 C C . LEU A 1 94 ? -4.080 4.687 -17.724 1.00 53.62 94 LEU A C 1
ATOM 723 O O . LEU A 1 94 ? -3.579 4.620 -16.607 1.00 53.62 94 LEU A O 1
ATOM 727 N N . VAL A 1 95 ? -3.382 5.119 -18.774 1.00 54.50 95 VAL A N 1
ATOM 728 C CA . VAL A 1 95 ? -1.950 5.457 -18.884 1.00 54.50 95 VAL A CA 1
ATOM 729 C C . VAL A 1 95 ? -1.496 6.690 -18.075 1.00 54.50 95 VAL A C 1
ATOM 731 O O . VAL A 1 95 ? -0.303 6.996 -18.015 1.00 54.50 95 VAL A O 1
ATOM 734 N N . SER A 1 96 ? -2.413 7.462 -17.475 1.00 63.31 96 SER A N 1
ATOM 735 C CA . SER A 1 96 ? -2.056 8.785 -16.921 1.00 63.31 96 SER A CA 1
ATOM 736 C C . SER A 1 96 ? -1.257 8.759 -15.610 1.00 63.31 96 SER A C 1
ATOM 738 O O . SER A 1 96 ? -0.594 9.750 -15.314 1.00 63.31 96 SER A O 1
ATOM 740 N N . ARG A 1 97 ? -1.266 7.659 -14.840 1.00 84.50 97 ARG A N 1
ATOM 741 C CA . ARG A 1 97 ? -0.533 7.569 -13.556 1.00 84.50 97 ARG A CA 1
ATOM 742 C C . ARG A 1 97 ? 0.526 6.475 -13.514 1.00 84.50 97 ARG A C 1
ATOM 744 O O . ARG A 1 97 ? 0.755 5.908 -12.460 1.00 84.50 97 ARG A O 1
ATOM 751 N N . LEU A 1 98 ? 1.157 6.172 -14.638 1.00 91.81 98 LEU A N 1
ATOM 752 C CA . LEU A 1 98 ? 2.277 5.234 -14.660 1.00 91.81 98 LEU A CA 1
ATOM 753 C C . LEU A 1 98 ? 3.578 5.899 -14.191 1.00 91.81 98 LEU A C 1
ATOM 755 O O . LEU A 1 98 ? 3.749 7.107 -14.398 1.00 91.81 98 LEU A O 1
ATOM 759 N N . PRO A 1 99 ? 4.522 5.136 -13.616 1.00 92.56 99 PRO A N 1
ATOM 760 C CA . PRO A 1 99 ? 5.850 5.648 -13.324 1.00 92.56 99 PRO A CA 1
ATOM 761 C C . PRO A 1 99 ? 6.590 6.032 -14.617 1.00 92.56 99 PRO A C 1
ATOM 763 O O . PRO A 1 99 ? 6.654 5.269 -15.584 1.00 92.56 99 PRO A O 1
ATOM 766 N N . ARG A 1 100 ? 7.153 7.247 -14.625 1.00 91.62 100 ARG A N 1
ATOM 767 C CA . ARG A 1 100 ? 7.911 7.825 -15.757 1.00 91.62 100 ARG A CA 1
ATOM 768 C C . ARG A 1 100 ? 9.318 8.291 -15.383 1.00 91.62 100 ARG A C 1
ATOM 770 O O . ARG A 1 100 ? 10.114 8.589 -16.262 1.00 91.62 100 ARG A O 1
ATOM 777 N N . LYS A 1 101 ? 9.594 8.420 -14.086 1.00 93.25 101 LYS A N 1
ATOM 778 C CA . LYS A 1 101 ? 10.854 8.913 -13.517 1.00 93.25 101 LYS A CA 1
ATOM 779 C C . LYS A 1 101 ? 11.281 7.981 -12.388 1.00 93.25 101 LYS A C 1
ATOM 781 O O . LYS A 1 101 ? 10.450 7.230 -11.886 1.00 93.25 101 LYS A O 1
ATOM 786 N N . ASN A 1 102 ? 12.544 8.080 -11.977 1.00 95.00 102 ASN A N 1
ATOM 787 C CA . ASN A 1 102 ? 13.123 7.331 -10.854 1.00 95.00 102 ASN A CA 1
ATOM 788 C C . ASN A 1 102 ? 13.044 5.804 -11.020 1.00 95.00 102 ASN A C 1
ATOM 790 O O . ASN A 1 102 ? 12.841 5.052 -10.064 1.00 95.00 102 ASN A O 1
ATOM 794 N N . GLY A 1 103 ? 13.175 5.366 -12.267 1.00 95.69 103 GLY A N 1
ATOM 795 C CA . GLY A 1 103 ? 13.132 3.975 -12.669 1.00 95.69 103 GLY A CA 1
ATOM 796 C C . GLY A 1 103 ? 12.935 3.837 -14.168 1.00 95.69 103 GLY A C 1
ATOM 797 O O . GLY A 1 103 ? 12.842 4.831 -14.892 1.00 95.69 103 GLY A O 1
ATOM 798 N N . LYS A 1 104 ? 12.870 2.593 -14.628 1.00 96.88 104 LYS A N 1
ATOM 799 C CA . LYS A 1 104 ? 12.697 2.246 -16.039 1.00 96.88 104 LYS A CA 1
ATOM 800 C C . LYS A 1 104 ? 11.820 1.013 -16.188 1.00 96.88 104 LYS A C 1
ATOM 802 O O . LYS A 1 104 ? 11.846 0.122 -15.345 1.00 96.88 104 LYS A O 1
ATOM 807 N N . TRP A 1 105 ? 11.076 0.952 -17.281 1.00 96.06 105 TRP A N 1
ATOM 808 C CA . TRP A 1 105 ? 10.403 -0.274 -17.695 1.00 96.06 105 TRP A CA 1
ATOM 809 C C . TRP A 1 105 ? 11.471 -1.259 -18.171 1.00 96.06 105 TRP A C 1
ATOM 811 O O . TRP A 1 105 ? 12.229 -0.952 -19.087 1.00 96.06 105 TRP A O 1
ATOM 821 N N . ALA A 1 106 ? 11.600 -2.378 -17.464 1.00 94.31 106 ALA A N 1
ATOM 822 C CA . ALA A 1 106 ? 12.613 -3.395 -17.722 1.00 94.31 106 ALA A CA 1
ATOM 823 C C . ALA A 1 106 ? 12.123 -4.423 -18.747 1.00 94.31 106 ALA A C 1
ATOM 825 O O . ALA A 1 106 ? 12.904 -4.895 -19.566 1.00 94.31 106 ALA A O 1
ATOM 826 N N . THR A 1 107 ? 10.828 -4.741 -18.712 1.00 95.38 107 THR A N 1
ATOM 827 C CA . THR A 1 107 ? 10.170 -5.635 -19.669 1.00 95.38 107 THR A CA 1
ATOM 828 C C . THR A 1 107 ? 8.783 -5.108 -20.020 1.00 95.38 107 THR A C 1
ATOM 830 O O . THR A 1 107 ? 8.188 -4.359 -19.241 1.00 95.38 107 THR A O 1
ATOM 833 N N . GLY A 1 108 ? 8.262 -5.526 -21.175 1.00 92.38 108 GLY A N 1
ATOM 834 C CA . GLY A 1 108 ? 6.923 -5.163 -21.636 1.00 92.38 108 GLY A CA 1
ATOM 835 C C . GLY A 1 108 ? 6.788 -3.693 -22.034 1.00 92.38 108 GLY A C 1
ATOM 836 O O . GLY A 1 108 ? 7.768 -3.016 -22.352 1.00 92.38 108 GLY A O 1
ATOM 837 N N . VAL A 1 109 ? 5.548 -3.210 -22.033 1.00 91.31 109 VAL A N 1
ATOM 838 C CA . VAL A 1 109 ? 5.210 -1.812 -22.331 1.00 91.31 109 VAL A CA 1
ATOM 839 C C . VAL A 1 109 ? 4.780 -1.095 -21.051 1.00 91.31 109 VAL A C 1
ATOM 841 O O . VAL A 1 109 ? 4.345 -1.744 -20.099 1.00 91.31 109 VAL A O 1
ATOM 844 N N . PRO A 1 110 ? 4.866 0.245 -20.983 1.00 92.19 110 PRO A N 1
ATOM 845 C CA . PRO A 1 110 ? 4.395 0.974 -19.817 1.00 92.19 110 PRO A CA 1
ATOM 846 C C . PRO A 1 110 ? 2.951 0.626 -19.437 1.00 92.19 110 PRO A C 1
ATOM 848 O O . PRO A 1 110 ? 2.016 0.921 -20.175 1.00 92.19 110 PRO A O 1
ATOM 851 N N . GLY A 1 111 ? 2.789 0.050 -18.246 1.00 88.94 111 GLY A N 1
ATOM 852 C CA . GLY A 1 111 ? 1.513 -0.387 -17.676 1.00 88.94 111 GLY A CA 1
ATOM 853 C C . GLY A 1 111 ? 1.257 -1.893 -17.768 1.00 88.94 111 GLY A C 1
ATOM 854 O O . GLY A 1 111 ? 0.448 -2.392 -16.991 1.00 88.94 111 GLY A O 1
ATOM 855 N N . ASP A 1 112 ? 1.986 -2.602 -18.628 1.00 93.06 112 ASP A N 1
ATOM 856 C CA . ASP A 1 112 ? 1.866 -4.041 -18.873 1.00 93.06 112 ASP A CA 1
ATOM 857 C C . ASP A 1 112 ? 3.264 -4.641 -19.061 1.00 93.06 112 ASP A C 1
ATOM 859 O O . ASP A 1 112 ? 3.775 -4.799 -20.173 1.00 93.06 112 ASP A O 1
ATOM 863 N N . GLY A 1 113 ? 3.923 -4.904 -17.935 1.00 94.50 113 GLY A N 1
ATOM 864 C CA . GLY A 1 113 ? 5.338 -5.252 -17.887 1.00 94.50 113 GLY A CA 1
ATOM 865 C C . GLY A 1 113 ? 5.921 -5.072 -16.493 1.00 94.50 113 GLY A C 1
ATOM 866 O O . GLY A 1 113 ? 5.186 -4.924 -15.518 1.00 94.50 113 GLY A O 1
ATOM 867 N N . THR A 1 114 ? 7.245 -5.055 -16.378 1.00 97.62 114 THR A N 1
ATOM 868 C CA . THR A 1 114 ? 7.916 -4.845 -15.089 1.00 97.62 114 THR A CA 1
ATOM 869 C C . THR A 1 114 ? 8.635 -3.504 -15.050 1.00 97.62 114 THR A C 1
ATOM 871 O O . THR A 1 114 ? 9.313 -3.106 -16.000 1.00 97.62 114 THR A O 1
ATOM 874 N N . TRP A 1 115 ? 8.492 -2.786 -13.940 1.00 97.69 115 TRP A N 1
ATOM 875 C CA . TRP A 1 115 ? 9.133 -1.499 -13.710 1.00 97.69 115 TRP A CA 1
ATOM 876 C C . TRP A 1 115 ? 10.185 -1.610 -12.608 1.00 97.69 115 TRP A C 1
ATOM 878 O O . TRP A 1 115 ? 9.892 -1.998 -11.480 1.00 97.69 115 TRP A O 1
ATOM 888 N N . GLN A 1 116 ? 11.420 -1.250 -12.939 1.00 97.94 116 GLN A N 1
ATOM 889 C CA . GLN A 1 116 ? 12.559 -1.261 -12.033 1.00 97.94 116 GLN A CA 1
ATOM 890 C C . GLN A 1 116 ? 12.756 0.121 -11.415 1.00 97.94 116 GLN A C 1
ATOM 892 O O . GLN A 1 116 ? 13.014 1.083 -12.143 1.00 97.94 116 GLN A O 1
ATOM 897 N N . SER A 1 117 ? 12.712 0.216 -10.085 1.00 97.50 117 SER A N 1
ATOM 898 C CA . SER A 1 117 ? 12.990 1.472 -9.383 1.00 97.50 117 SER A CA 1
ATOM 899 C C . SER A 1 117 ? 14.484 1.766 -9.290 1.00 97.50 117 SER A C 1
ATOM 901 O O . SER A 1 117 ? 15.309 0.861 -9.141 1.00 97.50 117 SER A O 1
ATOM 903 N N . THR A 1 118 ? 14.833 3.052 -9.297 1.00 97.69 118 THR A N 1
ATOM 904 C CA . THR A 1 118 ? 16.155 3.544 -8.881 1.00 97.69 118 THR A CA 1
ATOM 905 C C . THR A 1 118 ? 16.136 4.177 -7.487 1.00 97.69 118 THR A C 1
ATOM 907 O O . THR A 1 118 ? 17.179 4.620 -7.014 1.00 97.69 118 THR A O 1
ATOM 910 N N . LEU A 1 119 ? 14.978 4.267 -6.823 1.00 97.62 119 LEU A N 1
ATOM 911 C CA . LEU A 1 119 ? 14.872 4.877 -5.496 1.00 97.62 119 LEU A CA 1
ATOM 912 C C . LEU A 1 119 ? 15.380 3.917 -4.422 1.00 97.62 119 LEU A C 1
ATOM 914 O O . LEU A 1 119 ? 14.899 2.790 -4.316 1.00 97.62 119 LEU A O 1
ATOM 918 N N . LYS A 1 120 ? 16.304 4.392 -3.576 1.00 98.00 120 LYS A N 1
ATOM 919 C CA . LYS A 1 120 ? 16.872 3.611 -2.465 1.00 98.00 120 LYS A CA 1
ATOM 920 C C . LYS A 1 120 ? 15.786 3.049 -1.552 1.00 98.00 120 LYS A C 1
ATOM 922 O O . LYS A 1 120 ? 15.773 1.859 -1.289 1.00 98.00 120 LYS A O 1
ATOM 927 N N . GLU A 1 121 ? 14.840 3.881 -1.141 1.00 96.62 121 GLU A N 1
ATOM 928 C CA . GLU A 1 121 ? 13.752 3.493 -0.238 1.00 96.62 121 GLU A CA 1
ATOM 929 C C . GLU A 1 121 ? 12.794 2.441 -0.815 1.00 96.62 121 GLU A C 1
ATOM 931 O O . GLU A 1 121 ? 12.290 1.595 -0.080 1.00 96.62 121 GLU A O 1
ATOM 936 N N . VAL A 1 122 ? 12.561 2.454 -2.131 1.00 97.31 122 VAL A N 1
ATOM 937 C CA . VAL A 1 122 ? 11.782 1.407 -2.807 1.00 97.31 122 VAL A CA 1
ATOM 938 C C . VAL A 1 122 ? 12.612 0.129 -2.898 1.00 97.31 122 VAL A C 1
ATOM 940 O O . VAL A 1 122 ? 12.106 -0.963 -2.647 1.00 97.31 122 VAL A O 1
ATOM 943 N N . ASN A 1 123 ? 13.897 0.253 -3.221 1.00 97.44 123 ASN A N 1
ATOM 944 C CA . ASN A 1 123 ? 14.800 -0.883 -3.386 1.00 97.44 123 ASN A CA 1
ATOM 945 C C . ASN A 1 123 ? 15.151 -1.574 -2.061 1.00 97.44 123 ASN A C 1
ATOM 947 O O . ASN A 1 123 ? 15.332 -2.786 -2.057 1.00 97.44 123 ASN A O 1
ATOM 951 N N . GLU A 1 124 ? 15.157 -0.855 -0.938 1.00 97.69 124 GLU A N 1
ATOM 952 C CA . GLU A 1 124 ? 15.268 -1.431 0.411 1.00 97.69 124 GLU A CA 1
ATOM 953 C C . GLU A 1 124 ? 14.116 -2.390 0.727 1.00 97.69 124 GLU A C 1
ATOM 955 O O . GLU A 1 124 ? 14.322 -3.415 1.368 1.00 97.69 124 GLU A O 1
ATOM 960 N N . ILE A 1 125 ? 12.905 -2.075 0.259 1.00 96.81 125 ILE A N 1
ATOM 961 C CA . ILE A 1 125 ? 11.719 -2.914 0.465 1.00 96.81 125 ILE A CA 1
ATOM 962 C C . ILE A 1 125 ? 11.674 -4.047 -0.557 1.00 96.81 125 ILE A C 1
ATOM 964 O O . ILE A 1 125 ? 11.337 -5.179 -0.217 1.00 96.81 125 ILE A O 1
ATOM 968 N N . THR A 1 126 ? 11.987 -3.736 -1.814 1.00 96.81 126 THR A N 1
ATOM 969 C CA . THR A 1 126 ? 11.852 -4.688 -2.921 1.00 96.81 126 THR A CA 1
ATOM 970 C C . THR A 1 126 ? 13.043 -5.627 -3.073 1.00 96.81 126 THR A C 1
ATOM 972 O O . THR A 1 126 ? 12.976 -6.571 -3.855 1.00 96.81 126 THR A O 1
ATOM 975 N N . GLY A 1 127 ? 14.151 -5.371 -2.371 1.00 97.19 127 GLY A N 1
ATOM 976 C CA . GLY A 1 127 ? 15.426 -6.047 -2.621 1.00 97.19 127 GLY A CA 1
ATOM 977 C C . GLY A 1 127 ? 15.973 -5.756 -4.022 1.00 97.19 127 GLY A C 1
ATOM 978 O O . GLY A 1 127 ? 16.686 -6.576 -4.593 1.00 97.19 127 GLY A O 1
ATOM 979 N N . GLY A 1 128 ? 15.570 -4.627 -4.614 1.00 96.00 128 GLY A N 1
ATOM 980 C CA . GLY A 1 128 ? 15.874 -4.274 -5.999 1.00 96.00 128 GLY A CA 1
ATOM 981 C C . GLY A 1 128 ? 15.097 -5.073 -7.048 1.00 96.00 128 GLY A C 1
ATOM 982 O O . GLY A 1 128 ? 15.384 -4.914 -8.230 1.00 96.00 128 GLY A O 1
ATOM 983 N N . GLN A 1 129 ? 14.121 -5.899 -6.664 1.00 97.50 129 GLN A N 1
ATOM 984 C CA . GLN A 1 129 ? 13.283 -6.622 -7.621 1.00 97.50 129 GLN A CA 1
ATOM 985 C C . GLN A 1 129 ? 12.318 -5.669 -8.352 1.00 97.50 129 GLN A C 1
ATOM 987 O O . GLN A 1 129 ? 11.785 -4.739 -7.737 1.00 97.50 129 GLN A O 1
ATOM 992 N N . PRO A 1 130 ? 12.055 -5.883 -9.654 1.00 97.44 130 PRO A N 1
ATOM 993 C CA . PRO A 1 130 ? 11.157 -5.023 -10.409 1.00 97.44 130 PRO A CA 1
ATOM 994 C C . PRO A 1 130 ? 9.689 -5.285 -10.043 1.00 97.44 130 PRO A C 1
ATOM 996 O O . PRO A 1 130 ? 9.270 -6.412 -9.782 1.00 97.44 130 PRO A O 1
ATOM 999 N N . ILE A 1 131 ? 8.880 -4.229 -10.064 1.00 97.75 131 ILE A N 1
ATOM 1000 C CA . ILE A 1 131 ? 7.454 -4.272 -9.731 1.00 97.75 131 ILE A CA 1
ATOM 1001 C C . ILE A 1 131 ? 6.670 -4.624 -10.989 1.00 97.75 131 ILE A C 1
ATOM 1003 O O . ILE A 1 131 ? 6.792 -3.947 -12.012 1.00 97.75 131 ILE A O 1
ATOM 1007 N N . THR A 1 132 ? 5.846 -5.665 -10.919 1.00 97.38 132 THR A N 1
ATOM 1008 C CA . THR A 1 132 ? 4.985 -6.055 -12.041 1.00 97.38 132 THR A CA 1
ATOM 1009 C C . THR A 1 132 ? 3.802 -5.104 -12.149 1.00 97.38 132 THR A C 1
ATOM 1011 O O . THR A 1 132 ? 3.180 -4.764 -11.147 1.00 97.38 132 THR A O 1
ATOM 1014 N N . PHE A 1 133 ? 3.474 -4.694 -13.368 1.00 94.62 133 PHE A N 1
ATOM 1015 C CA . PHE A 1 133 ? 2.259 -3.969 -13.699 1.00 94.62 133 PHE A CA 1
ATOM 1016 C C . PHE A 1 133 ? 1.423 -4.760 -14.699 1.00 94.62 133 PHE A C 1
ATOM 1018 O O . PHE A 1 133 ? 1.959 -5.344 -15.642 1.00 94.62 133 PHE A O 1
ATOM 1025 N N . LYS A 1 134 ? 0.105 -4.738 -14.492 1.00 90.88 134 LYS A N 1
ATOM 1026 C CA . LYS A 1 134 ? -0.899 -5.279 -15.415 1.00 90.88 134 LYS A CA 1
ATOM 1027 C C . LYS A 1 134 ? -2.041 -4.281 -15.552 1.00 90.88 134 LYS A C 1
ATOM 1029 O O . LYS A 1 134 ? -2.576 -3.814 -14.545 1.00 90.88 134 LYS A O 1
ATOM 1034 N N . ASN A 1 135 ? -2.418 -3.938 -16.777 1.00 87.00 135 ASN A N 1
ATOM 1035 C CA . ASN A 1 135 ? -3.434 -2.943 -17.117 1.00 87.00 135 ASN A CA 1
ATOM 1036 C C . ASN A 1 135 ? -3.233 -1.602 -16.382 1.00 87.00 135 ASN A C 1
ATOM 1038 O O . ASN A 1 135 ? -4.175 -0.967 -15.901 1.00 87.00 135 ASN A O 1
ATOM 1042 N N . GLY A 1 136 ? -1.973 -1.193 -16.235 1.00 88.44 136 GLY A N 1
ATOM 1043 C CA . GLY A 1 136 ? -1.556 0.019 -15.536 1.00 88.44 136 GLY A CA 1
ATOM 1044 C C . GLY A 1 136 ? -1.629 -0.031 -14.007 1.00 88.44 136 GLY A C 1
ATOM 1045 O O . GLY A 1 136 ? -1.503 1.013 -13.359 1.00 88.44 136 GLY A O 1
ATOM 1046 N N . ARG A 1 137 ? -1.813 -1.219 -13.420 1.00 89.81 137 ARG A N 1
ATOM 1047 C CA . ARG A 1 137 ? -1.908 -1.438 -11.970 1.00 89.81 137 ARG A CA 1
ATOM 1048 C C . ARG A 1 137 ? -0.667 -2.167 -11.458 1.00 89.81 137 ARG A C 1
ATOM 1050 O O . ARG A 1 137 ? -0.358 -3.221 -12.010 1.00 89.81 137 ARG A O 1
ATOM 1057 N N . PRO A 1 138 ? 0.027 -1.651 -10.431 1.00 94.69 138 PRO A N 1
ATOM 1058 C CA . PRO A 1 138 ? 1.126 -2.371 -9.810 1.00 94.69 138 PRO A CA 1
ATOM 1059 C C . PRO A 1 138 ? 0.597 -3.564 -9.014 1.00 94.69 138 PRO A C 1
ATOM 1061 O O . PRO A 1 138 ? -0.434 -3.469 -8.349 1.00 94.69 138 PRO A O 1
ATOM 1064 N N . ASP A 1 139 ? 1.346 -4.655 -9.039 1.00 94.69 139 ASP A N 1
ATOM 1065 C CA . ASP A 1 139 ? 1.188 -5.766 -8.116 1.00 94.69 139 ASP A CA 1
ATOM 1066 C C . ASP A 1 139 ? 2.171 -5.598 -6.953 1.00 94.69 139 ASP A C 1
ATOM 1068 O O . ASP A 1 139 ? 3.383 -5.764 -7.108 1.00 94.69 139 ASP A O 1
ATOM 1072 N N . PHE A 1 140 ? 1.642 -5.233 -5.785 1.00 96.06 140 PHE A N 1
ATOM 1073 C CA . PHE A 1 140 ? 2.421 -5.100 -4.554 1.00 96.06 140 PHE A CA 1
ATOM 1074 C C . PHE A 1 140 ? 2.368 -6.345 -3.665 1.00 96.06 140 PHE A C 1
ATOM 1076 O O . PHE A 1 140 ? 2.973 -6.342 -2.590 1.00 96.06 140 PHE A O 1
ATOM 1083 N N . THR A 1 141 ? 1.678 -7.407 -4.093 1.00 95.00 141 THR A N 1
ATOM 1084 C CA . THR A 1 141 ? 1.472 -8.628 -3.302 1.00 95.00 141 THR A CA 1
ATOM 1085 C C . THR A 1 141 ? 2.767 -9.197 -2.715 1.00 95.00 141 THR A C 1
ATOM 1087 O O . THR A 1 141 ? 2.752 -9.493 -1.518 1.00 95.00 141 THR A O 1
ATOM 1090 N N . PRO A 1 142 ? 3.899 -9.269 -3.451 1.00 97.12 142 PRO A N 1
ATOM 1091 C CA . PRO A 1 142 ? 5.147 -9.817 -2.908 1.00 97.12 142 PRO A CA 1
ATOM 1092 C C . PRO A 1 142 ? 5.698 -9.072 -1.683 1.00 97.12 142 PRO A C 1
ATOM 1094 O O . PRO A 1 142 ? 6.464 -9.639 -0.909 1.00 97.12 142 PRO A O 1
ATOM 1097 N N . TRP A 1 143 ? 5.318 -7.805 -1.492 1.00 97.62 143 TRP A N 1
ATOM 1098 C CA . TRP A 1 143 ? 5.811 -6.955 -0.400 1.00 97.62 143 TRP A CA 1
ATOM 1099 C C . TRP A 1 143 ? 4.720 -6.566 0.599 1.00 97.62 143 TRP A C 1
ATOM 1101 O O . TRP A 1 143 ? 4.957 -5.741 1.487 1.00 97.62 143 TRP A O 1
ATOM 1111 N N . SER A 1 144 ? 3.528 -7.149 0.472 1.00 95.62 144 SER A N 1
ATOM 1112 C CA . SER A 1 144 ? 2.433 -6.936 1.411 1.00 95.62 144 SER A CA 1
ATOM 1113 C C . SER A 1 144 ? 2.778 -7.482 2.800 1.00 95.62 144 SER A C 1
ATOM 1115 O O . SER A 1 144 ? 3.373 -8.547 2.935 1.00 95.62 144 SER A O 1
ATOM 1117 N N . LYS A 1 145 ? 2.390 -6.752 3.852 1.00 96.31 145 LYS A N 1
ATOM 1118 C CA . LYS A 1 145 ? 2.531 -7.172 5.259 1.00 96.31 145 LYS A CA 1
ATOM 1119 C C . LYS A 1 145 ? 1.240 -7.732 5.854 1.00 96.31 145 LYS A C 1
ATOM 1121 O O . LYS A 1 145 ? 1.173 -7.994 7.050 1.00 96.31 145 LYS A O 1
ATOM 1126 N N . GLY A 1 146 ? 0.205 -7.879 5.034 1.00 91.56 146 GLY A N 1
ATOM 1127 C CA . GLY A 1 146 ? -1.072 -8.436 5.447 1.00 91.56 146 GLY A CA 1
ATOM 1128 C C . GLY A 1 146 ? -2.186 -8.084 4.477 1.00 91.56 146 GLY A C 1
ATOM 1129 O O . GLY A 1 146 ? -2.105 -7.097 3.743 1.00 91.56 146 GLY A O 1
ATOM 1130 N N . GLN A 1 147 ? -3.242 -8.890 4.503 1.00 94.12 147 GLN A N 1
ATOM 1131 C CA . GLN A 1 147 ? -4.424 -8.700 3.674 1.00 94.12 147 GLN A CA 1
ATOM 1132 C C . GLN A 1 147 ? -5.681 -8.720 4.535 1.00 94.12 147 GLN A C 1
ATOM 1134 O O . GLN A 1 147 ? -5.740 -9.403 5.556 1.00 94.12 147 GLN A O 1
ATOM 1139 N N . ILE A 1 148 ? -6.679 -7.952 4.119 1.00 92.38 148 ILE A N 1
ATOM 1140 C CA . ILE A 1 148 ? -7.994 -7.900 4.746 1.00 92.38 148 ILE A CA 1
ATOM 1141 C C . ILE A 1 148 ? -9.015 -8.121 3.641 1.00 92.38 148 ILE A C 1
ATOM 1143 O O . ILE A 1 148 ? -9.040 -7.372 2.659 1.00 92.38 148 ILE A O 1
ATOM 1147 N N . ALA A 1 149 ? -9.828 -9.156 3.814 1.00 92.75 149 ALA A N 1
ATOM 1148 C CA . ALA A 1 149 ? -10.935 -9.463 2.929 1.00 92.75 149 ALA A CA 1
ATOM 1149 C C . ALA A 1 149 ? -12.223 -8.830 3.462 1.00 92.75 149 ALA A C 1
ATOM 1151 O O . ALA A 1 149 ? -12.528 -8.930 4.649 1.00 92.75 149 ALA A O 1
ATOM 1152 N N . PHE A 1 150 ? -12.962 -8.198 2.562 1.00 90.75 150 PHE A N 1
ATOM 1153 C CA . PHE A 1 150 ? -14.297 -7.657 2.780 1.00 90.75 150 PHE A CA 1
ATOM 1154 C C . PHE A 1 150 ? -15.294 -8.426 1.921 1.00 90.75 150 PHE A C 1
ATOM 1156 O O . PHE A 1 150 ? -14.930 -8.975 0.873 1.00 90.75 150 PHE A O 1
ATOM 1163 N N . ALA A 1 151 ? -16.557 -8.460 2.341 1.00 88.88 151 ALA A N 1
ATOM 1164 C CA . ALA A 1 151 ? -17.588 -9.051 1.503 1.00 88.88 151 ALA A CA 1
ATOM 1165 C C . ALA A 1 151 ? -17.805 -8.195 0.235 1.00 88.88 151 ALA A C 1
ATOM 1167 O O . ALA A 1 151 ? -17.496 -6.995 0.215 1.00 88.88 151 ALA A O 1
ATOM 1168 N N . PRO A 1 152 ? -18.333 -8.783 -0.853 1.00 86.69 152 PRO A N 1
ATOM 1169 C CA . PRO A 1 152 ? -18.698 -8.019 -2.039 1.00 86.69 152 PRO A CA 1
ATOM 1170 C C . PRO A 1 152 ? -19.591 -6.818 -1.694 1.00 86.69 152 PRO A C 1
ATOM 1172 O O . PRO A 1 152 ? -20.521 -6.937 -0.901 1.00 86.69 152 PRO A O 1
ATOM 1175 N N . ASN A 1 153 ? -19.325 -5.670 -2.325 1.00 86.25 153 ASN A N 1
ATOM 1176 C CA . ASN A 1 153 ? -20.049 -4.399 -2.157 1.00 86.25 153 ASN A CA 1
ATOM 1177 C C . ASN A 1 153 ? -19.905 -3.687 -0.796 1.00 86.25 153 ASN A C 1
ATOM 1179 O O . ASN A 1 153 ? -20.481 -2.613 -0.626 1.00 86.25 153 ASN A O 1
ATOM 1183 N N . GLU A 1 154 ? -19.112 -4.202 0.149 1.00 90.31 154 GLU A N 1
ATOM 1184 C CA . GLU A 1 154 ? -18.798 -3.465 1.389 1.00 90.31 154 GLU A CA 1
ATOM 1185 C C . GLU A 1 154 ? -17.865 -2.275 1.138 1.00 90.31 154 GLU A C 1
ATOM 1187 O O . GLU A 1 154 ? -17.923 -1.259 1.835 1.00 90.31 154 GLU A O 1
ATOM 1192 N N . LEU A 1 155 ? -17.012 -2.390 0.119 1.00 89.94 155 LEU A N 1
ATOM 1193 C CA . LEU A 1 155 ? -16.099 -1.344 -0.318 1.00 89.94 155 LEU A CA 1
ATOM 1194 C C . LEU A 1 155 ? -16.632 -0.677 -1.583 1.00 89.94 155 LEU A C 1
ATOM 1196 O O . LEU A 1 155 ? -17.155 -1.330 -2.485 1.00 89.94 155 LEU A O 1
ATOM 1200 N N . ASN A 1 156 ? -16.459 0.637 -1.676 1.00 88.94 156 ASN A N 1
ATOM 1201 C CA . ASN A 1 156 ? -16.923 1.423 -2.824 1.00 88.94 156 ASN A CA 1
ATOM 1202 C C . ASN A 1 156 ? -15.828 2.320 -3.426 1.00 88.94 156 ASN A C 1
ATOM 1204 O O . ASN A 1 156 ? -16.093 3.183 -4.265 1.00 88.94 156 ASN A O 1
ATOM 1208 N N . GLY A 1 157 ? -14.583 2.133 -2.990 1.00 85.62 157 GLY A N 1
ATOM 1209 C CA . GLY A 1 157 ? -13.412 2.859 -3.455 1.00 85.62 157 GLY A CA 1
ATOM 1210 C C . GLY A 1 157 ? -13.329 4.291 -2.940 1.00 85.62 157 GLY A C 1
ATOM 1211 O O . GLY A 1 157 ? -12.478 5.060 -3.397 1.00 85.62 157 GLY A O 1
ATOM 1212 N N . THR A 1 158 ? -14.204 4.710 -2.026 1.00 89.50 158 THR A N 1
ATOM 1213 C CA . THR A 1 158 ? -14.121 6.038 -1.409 1.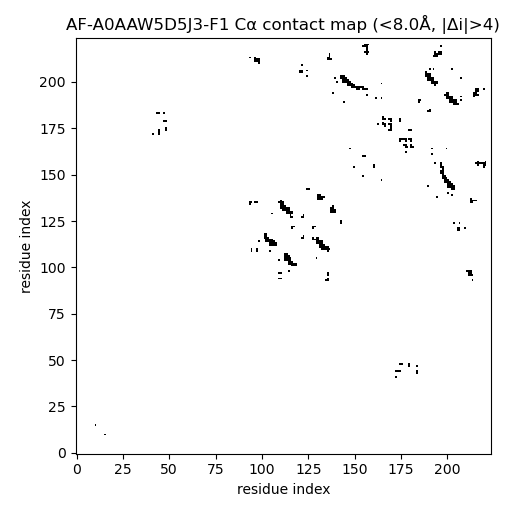00 89.50 158 THR A CA 1
ATOM 1214 C C . THR A 1 158 ? -13.148 6.038 -0.232 1.00 89.50 158 THR A C 1
ATOM 1216 O O . THR A 1 158 ? -12.613 5.011 0.183 1.00 89.50 158 THR A O 1
ATOM 1219 N N . ARG A 1 159 ? -12.887 7.219 0.336 1.00 87.25 159 ARG A N 1
ATOM 1220 C CA . ARG A 1 159 ? -12.018 7.342 1.514 1.00 87.25 159 ARG A CA 1
ATOM 1221 C C . ARG A 1 159 ? -12.617 6.645 2.746 1.00 87.25 159 ARG A C 1
ATOM 1223 O O . ARG A 1 159 ? -11.882 6.285 3.663 1.00 87.25 159 ARG A O 1
ATOM 1230 N N . GLN A 1 160 ? -13.933 6.467 2.768 1.00 90.19 160 GLN A N 1
ATOM 1231 C CA . GLN A 1 160 ? -14.692 5.852 3.848 1.00 90.19 160 GLN A CA 1
ATOM 1232 C C . GLN A 1 160 ? -14.323 4.375 4.035 1.00 90.19 160 GLN A C 1
ATOM 1234 O O . GLN A 1 160 ? -14.303 3.912 5.175 1.00 90.19 160 GLN A O 1
ATOM 1239 N N . ASP A 1 161 ? -13.927 3.679 2.964 1.00 93.69 161 ASP A N 1
ATOM 1240 C CA . ASP A 1 161 ? -13.418 2.301 3.006 1.00 93.69 161 ASP A CA 1
ATOM 1241 C C . ASP A 1 161 ? -12.273 2.145 4.013 1.00 93.69 161 ASP A C 1
ATOM 1243 O O . ASP A 1 161 ? -12.253 1.211 4.811 1.00 93.69 161 ASP A O 1
ATOM 1247 N N . PHE A 1 162 ? -11.353 3.112 4.073 1.00 94.50 162 PHE A N 1
ATOM 1248 C CA . PHE A 1 162 ? -10.248 3.062 5.033 1.00 94.50 162 PHE A CA 1
ATOM 1249 C C . PHE A 1 162 ? -10.737 3.161 6.481 1.00 94.50 162 PHE A C 1
ATOM 1251 O O . PHE A 1 162 ? -10.136 2.580 7.378 1.00 94.50 162 PHE A O 1
ATOM 1258 N N . GLY A 1 163 ? -11.863 3.835 6.726 1.00 95.56 163 GLY A N 1
ATOM 1259 C CA . GLY A 1 163 ? -12.525 3.823 8.029 1.00 95.56 163 GLY A CA 1
ATOM 1260 C C . GLY A 1 163 ? -13.034 2.435 8.433 1.00 95.56 163 GLY A C 1
ATOM 1261 O O . GLY A 1 163 ? -13.075 2.138 9.628 1.00 95.56 163 GLY A O 1
ATOM 1262 N N . GLN A 1 164 ? -13.400 1.586 7.469 1.00 94.69 164 GLN A N 1
ATOM 1263 C CA . GLN A 1 164 ? -13.768 0.186 7.703 1.00 94.69 164 GLN A CA 1
ATOM 1264 C C . GLN A 1 164 ? -12.522 -0.666 7.964 1.00 94.69 164 GLN A C 1
ATOM 1266 O O . GLN A 1 164 ? -12.488 -1.406 8.941 1.00 94.69 164 GLN A O 1
ATOM 1271 N N . VAL A 1 165 ? -11.451 -0.458 7.192 1.00 94.94 165 VAL A N 1
ATOM 1272 C CA . VAL A 1 165 ? -10.135 -1.084 7.425 1.00 94.94 165 VAL A CA 1
ATOM 1273 C C . VAL A 1 165 ? -9.618 -0.805 8.835 1.00 94.94 165 VAL A C 1
ATOM 1275 O O . VAL A 1 165 ? -9.257 -1.727 9.562 1.00 94.94 165 VAL A O 1
ATOM 1278 N N . TYR A 1 166 ? -9.622 0.459 9.263 1.00 97.19 166 TYR A N 1
ATOM 1279 C CA . TYR A 1 166 ? -9.172 0.814 10.608 1.00 97.19 166 TYR A CA 1
ATOM 1280 C C . TYR A 1 166 ? -10.083 0.241 11.696 1.00 97.19 166 TYR A C 1
ATOM 1282 O O . TYR A 1 166 ? -9.596 -0.070 12.779 1.00 97.19 166 TYR A O 1
ATOM 1290 N N . LYS A 1 167 ? -11.387 0.087 11.427 1.00 95.75 167 LYS A N 1
ATOM 1291 C CA . LYS A 1 167 ? -12.300 -0.602 12.348 1.00 95.75 167 LYS A CA 1
ATOM 1292 C C . LYS A 1 167 ? -11.913 -2.070 12.490 1.00 95.75 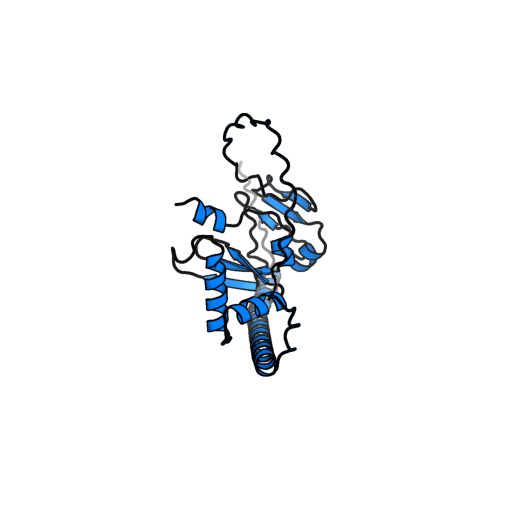167 LYS A C 1
ATOM 1294 O O . LYS A 1 167 ? -11.697 -2.516 13.606 1.00 95.75 167 LYS A O 1
ATOM 1299 N N . TYR A 1 168 ? -11.761 -2.772 11.369 1.00 94.19 168 TYR A N 1
ATOM 1300 C CA . TYR A 1 168 ? -11.369 -4.177 11.347 1.00 94.19 168 TYR A CA 1
ATOM 1301 C C . TYR A 1 168 ? -10.073 -4.408 12.134 1.00 94.19 168 TYR A C 1
ATOM 1303 O O . TYR A 1 168 ? -10.019 -5.261 13.012 1.00 94.19 168 TYR A O 1
ATOM 1311 N N . ILE A 1 169 ? -9.043 -3.594 11.885 1.00 91.50 169 ILE A N 1
ATOM 1312 C CA . ILE A 1 169 ? -7.762 -3.700 12.596 1.00 91.50 169 ILE A CA 1
ATOM 1313 C C . ILE A 1 169 ? -7.928 -3.414 14.089 1.00 91.50 169 ILE A C 1
ATOM 1315 O O . ILE A 1 169 ? -7.313 -4.102 14.901 1.00 91.50 169 ILE A O 1
ATOM 1319 N N . ALA A 1 170 ? -8.736 -2.415 14.458 1.00 92.25 170 ALA A N 1
ATOM 1320 C CA . ALA A 1 170 ? -8.990 -2.111 15.860 1.00 92.25 170 ALA A CA 1
ATOM 1321 C C . ALA A 1 170 ? -9.639 -3.298 16.577 1.00 92.25 170 ALA A C 1
ATOM 1323 O O . ALA A 1 170 ? -9.134 -3.711 17.618 1.00 92.25 170 ALA A O 1
ATOM 1324 N N . ASP A 1 171 ? -10.674 -3.889 15.980 1.00 90.81 171 ASP A N 1
ATOM 1325 C CA . ASP A 1 171 ? -11.384 -5.037 16.544 1.00 90.81 171 ASP A CA 1
ATOM 1326 C C . ASP A 1 171 ? -10.442 -6.250 16.683 1.00 90.81 171 ASP A C 1
ATOM 1328 O O . ASP A 1 171 ? -10.338 -6.839 17.755 1.00 90.81 171 ASP A O 1
ATOM 1332 N N . GLN A 1 172 ? -9.671 -6.572 15.636 1.00 87.75 172 GLN A N 1
ATOM 1333 C CA . GLN A 1 172 ? -8.737 -7.710 15.628 1.00 87.75 172 GLN A CA 1
ATOM 1334 C C . GLN A 1 172 ? -7.558 -7.556 16.600 1.00 87.75 172 GLN A C 1
ATOM 1336 O O . GLN A 1 172 ? -6.985 -8.547 17.051 1.00 87.75 172 GLN A O 1
ATOM 1341 N N . LYS A 1 173 ? -7.145 -6.321 16.899 1.00 85.69 173 LYS A N 1
ATOM 1342 C CA . LYS A 1 173 ? -6.005 -6.026 17.783 1.00 85.69 173 LYS A CA 1
ATOM 1343 C C . LYS A 1 173 ? -6.430 -5.556 19.177 1.00 85.69 173 LYS A C 1
ATOM 1345 O O . LYS A 1 173 ? -5.563 -5.182 19.964 1.00 85.69 173 LYS A O 1
ATOM 1350 N N . GLY A 1 174 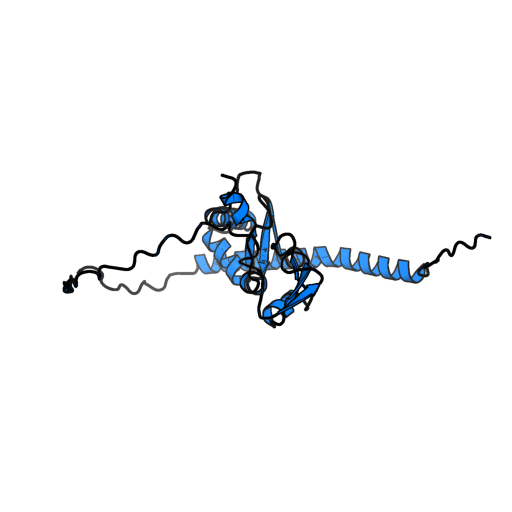? -7.730 -5.546 19.485 1.00 89.50 174 GLY A N 1
ATOM 1351 C CA . GLY A 1 174 ? -8.250 -5.047 20.762 1.00 89.50 174 GLY A CA 1
ATOM 1352 C C . GLY A 1 174 ? -7.899 -3.576 21.018 1.00 89.50 174 GLY A C 1
ATOM 1353 O O . GLY A 1 174 ? -7.593 -3.186 22.145 1.00 89.50 174 GLY A O 1
ATOM 1354 N N . LEU A 1 175 ? -7.862 -2.751 19.969 1.00 90.31 175 LEU A N 1
ATOM 1355 C CA . LEU A 1 175 ? -7.564 -1.325 20.086 1.00 90.31 175 LEU A CA 1
ATOM 1356 C C . LEU A 1 175 ? -8.837 -0.546 20.398 1.00 90.31 175 LEU A C 1
ATOM 1358 O O . LEU A 1 175 ? -9.899 -0.793 19.835 1.00 90.31 175 LEU A O 1
ATOM 1362 N N . LYS A 1 176 ? -8.700 0.483 21.233 1.00 88.69 176 LYS A N 1
ATOM 1363 C CA . LYS A 1 176 ? -9.834 1.281 21.724 1.00 88.69 176 LYS A CA 1
ATOM 1364 C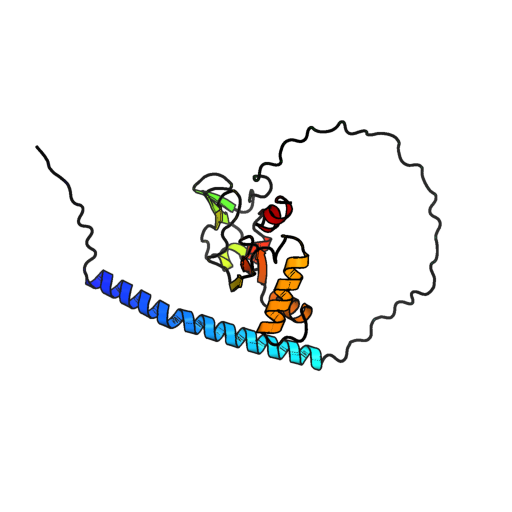 C . LYS A 1 176 ? -10.540 2.115 20.647 1.00 88.69 176 LYS A C 1
ATOM 1366 O O . LYS A 1 176 ? -11.627 2.628 20.888 1.00 88.69 176 LYS A O 1
ATOM 1371 N N . SER A 1 177 ? -9.932 2.315 19.473 1.00 93.06 177 SER A N 1
ATOM 1372 C CA . SER A 1 177 ? -10.544 3.100 18.394 1.00 93.06 177 SER A CA 1
ATOM 1373 C C . SER A 1 177 ? -9.938 2.845 17.012 1.00 93.06 177 SER A C 1
ATOM 1375 O O . SER A 1 177 ? -8.786 2.428 16.869 1.00 93.06 177 SER A O 1
ATOM 1377 N N . LYS A 1 178 ? -10.682 3.243 15.970 1.00 95.06 178 LYS A N 1
ATOM 1378 C CA . LYS A 1 178 ? -10.187 3.321 14.583 1.00 95.06 178 LYS A CA 1
ATOM 1379 C C . LYS A 1 178 ? -8.953 4.223 14.458 1.00 95.06 178 LYS A C 1
ATOM 1381 O O . LYS A 1 178 ? -8.069 3.966 13.648 1.00 95.06 178 LYS A O 1
ATOM 1386 N N . ASN A 1 179 ? -8.879 5.295 15.251 1.00 93.88 179 ASN A N 1
ATOM 1387 C CA . ASN A 1 179 ? -7.731 6.197 15.215 1.00 93.88 179 ASN A CA 1
ATOM 1388 C C . ASN A 1 179 ? -6.470 5.527 15.779 1.00 93.88 179 ASN A C 1
ATOM 1390 O O . ASN A 1 179 ? -5.400 5.679 15.198 1.00 93.88 179 ASN A O 1
ATOM 1394 N N . ALA A 1 180 ? -6.600 4.724 16.841 1.00 92.44 180 ALA A N 1
ATOM 1395 C CA . ALA A 1 180 ? -5.492 3.924 17.363 1.00 92.44 180 ALA A CA 1
ATOM 1396 C C . ALA A 1 180 ? -4.984 2.920 16.314 1.00 92.44 180 ALA A C 1
ATOM 1398 O O . ALA A 1 180 ? -3.777 2.804 16.116 1.00 92.44 180 ALA A O 1
ATOM 1399 N N . ALA A 1 181 ? -5.882 2.277 15.559 1.00 93.06 181 ALA A N 1
ATOM 1400 C CA . ALA A 1 181 ? -5.500 1.416 14.436 1.00 93.06 181 ALA A CA 1
ATOM 1401 C C . ALA A 1 181 ? -4.771 2.179 13.316 1.00 93.06 181 ALA A C 1
ATOM 1403 O O . ALA A 1 181 ? -3.749 1.717 12.811 1.00 93.06 181 ALA A O 1
ATOM 1404 N N . ARG A 1 182 ? -5.246 3.376 12.950 1.00 94.94 182 ARG A N 1
ATOM 1405 C CA . ARG A 1 182 ? -4.555 4.241 11.981 1.00 94.94 182 ARG A CA 1
ATOM 1406 C C . ARG A 1 182 ? -3.157 4.635 12.470 1.00 94.94 182 ARG A C 1
ATOM 1408 O O . ARG A 1 182 ? -2.209 4.597 11.691 1.00 94.94 182 ARG A O 1
ATOM 1415 N N . GLN A 1 183 ? -3.020 5.020 13.738 1.00 94.50 183 GLN A N 1
ATOM 1416 C CA . GLN A 1 183 ? -1.727 5.365 14.334 1.00 94.50 183 GLN A CA 1
ATOM 1417 C C . GLN A 1 183 ? -0.791 4.157 14.400 1.00 94.50 183 GLN A C 1
ATOM 1419 O O . GLN A 1 183 ? 0.397 4.309 14.134 1.00 94.50 183 GLN A O 1
ATOM 1424 N N . LEU A 1 184 ? -1.315 2.966 14.702 1.00 92.94 184 LEU A N 1
ATOM 1425 C CA . LEU A 1 184 ? -0.552 1.722 14.660 1.00 92.94 184 LEU A CA 1
ATOM 1426 C C . LEU A 1 184 ? 0.025 1.486 13.260 1.00 92.94 184 LEU A C 1
ATOM 1428 O O . LEU A 1 184 ? 1.231 1.313 13.133 1.00 92.94 184 LEU A O 1
ATOM 1432 N N . LEU A 1 185 ? -0.801 1.549 12.210 1.00 93.31 185 LEU A N 1
ATOM 1433 C CA . LEU A 1 185 ? -0.310 1.394 10.837 1.00 93.31 185 LEU A CA 1
ATOM 1434 C C . LEU A 1 185 ? 0.718 2.464 10.461 1.00 93.31 185 LEU A C 1
ATOM 1436 O O . LEU A 1 185 ? 1.723 2.144 9.837 1.00 93.31 185 LEU A O 1
ATOM 1440 N N . SER A 1 186 ? 0.511 3.710 10.894 1.00 93.25 186 SER A N 1
ATOM 1441 C CA . SER A 1 186 ? 1.487 4.783 10.686 1.00 93.25 186 SER A CA 1
ATOM 1442 C C . SER A 1 186 ? 2.825 4.498 11.370 1.00 93.25 186 SER A C 1
ATOM 1444 O O . SER A 1 186 ? 3.856 4.782 10.781 1.00 93.25 186 SER A O 1
ATOM 1446 N N . LYS A 1 187 ? 2.828 3.944 12.591 1.00 93.44 187 LYS A N 1
ATOM 1447 C CA . LYS A 1 187 ? 4.057 3.569 13.317 1.00 93.44 187 LYS A CA 1
ATOM 1448 C C . LYS A 1 187 ? 4.781 2.384 12.682 1.00 93.44 187 LYS A C 1
ATOM 1450 O O . LYS A 1 187 ? 5.988 2.260 12.840 1.00 93.44 187 LYS A O 1
ATOM 1455 N N . LEU A 1 188 ? 4.040 1.518 11.998 1.00 92.81 188 LEU A N 1
ATOM 1456 C CA . LEU A 1 188 ? 4.576 0.378 11.258 1.00 92.81 188 LEU A CA 1
ATOM 1457 C C . LEU A 1 188 ? 4.966 0.738 9.815 1.00 92.81 188 LEU A C 1
ATOM 1459 O O . LEU A 1 188 ? 5.351 -0.152 9.063 1.00 92.81 188 LEU A O 1
ATOM 1463 N N . ASP A 1 189 ? 4.834 2.008 9.415 1.00 95.88 189 ASP A N 1
ATOM 1464 C CA . ASP A 1 189 ? 5.027 2.472 8.040 1.00 95.88 189 ASP A CA 1
ATOM 1465 C C . ASP A 1 189 ? 4.217 1.661 7.013 1.00 95.88 189 ASP A C 1
ATOM 1467 O O . ASP A 1 189 ? 4.721 1.285 5.955 1.00 95.88 189 ASP A O 1
ATOM 1471 N N . LEU A 1 190 ? 2.937 1.404 7.305 1.00 96.94 190 LEU A N 1
ATOM 1472 C CA . LEU A 1 190 ? 2.018 0.675 6.427 1.00 96.94 190 LEU A CA 1
ATOM 1473 C C . LEU A 1 190 ? 0.873 1.557 5.929 1.00 96.94 190 LEU A C 1
ATOM 1475 O O . LEU A 1 190 ? 0.235 2.289 6.686 1.00 96.94 190 LEU A O 1
ATOM 1479 N N . THR A 1 191 ? 0.558 1.413 4.645 1.00 96.50 191 THR A N 1
ATOM 1480 C CA . THR A 1 191 ? -0.566 2.063 3.975 1.00 96.50 191 THR A CA 1
ATOM 1481 C C . THR A 1 191 ? -1.549 1.008 3.457 1.00 96.50 191 THR A C 1
AT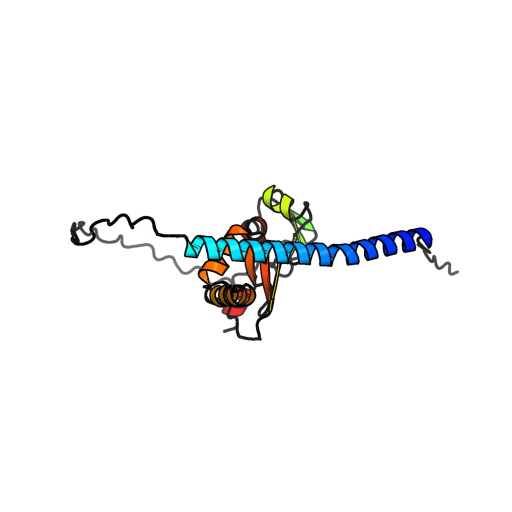OM 1483 O O . THR A 1 191 ? -1.148 0.134 2.685 1.00 96.50 191 THR A O 1
ATOM 1486 N N . PRO A 1 192 ? -2.839 1.078 3.834 1.00 96.44 192 PRO A N 1
ATOM 1487 C CA . PRO A 1 192 ? -3.879 0.276 3.202 1.00 96.44 192 PRO A CA 1
ATOM 1488 C C . PRO A 1 192 ? -4.026 0.617 1.715 1.00 96.44 192 PRO A C 1
ATOM 1490 O O . PRO A 1 192 ? -4.211 1.778 1.350 1.00 96.44 192 PRO A O 1
ATOM 1493 N N . HIS A 1 193 ? -3.986 -0.403 0.868 1.00 93.88 193 HIS A N 1
ATOM 1494 C CA . HIS A 1 193 ? -4.053 -0.309 -0.583 1.00 93.88 193 HIS A CA 1
ATOM 1495 C C . HIS A 1 193 ? -5.148 -1.237 -1.114 1.00 93.88 193 HIS A C 1
ATOM 1497 O O . HIS A 1 193 ? -5.144 -2.43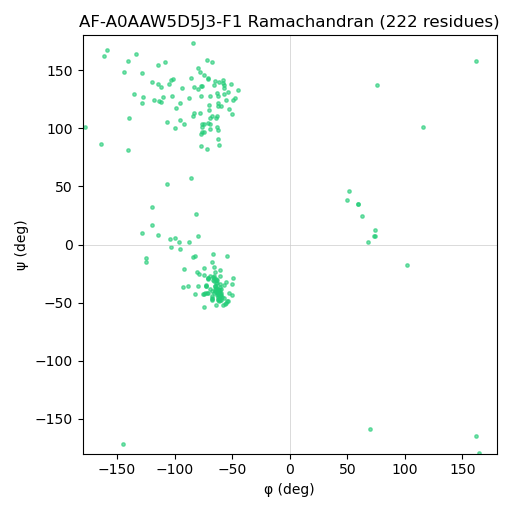2 -0.822 1.00 93.88 193 HIS A O 1
ATOM 1503 N N . HIS A 1 194 ? -6.078 -0.717 -1.916 1.00 92.38 194 HIS A N 1
ATOM 1504 C CA . HIS A 1 194 ? -7.047 -1.556 -2.625 1.00 92.38 194 HIS A CA 1
ATOM 1505 C C . HIS A 1 194 ? -6.348 -2.369 -3.717 1.00 92.38 194 HIS A C 1
ATOM 1507 O O . HIS A 1 194 ? -6.063 -1.840 -4.798 1.00 92.38 194 HIS A O 1
ATOM 1513 N N . ALA A 1 195 ? -6.138 -3.659 -3.458 1.00 89.62 195 ALA A N 1
ATOM 1514 C CA . ALA A 1 195 ? -5.631 -4.611 -4.444 1.00 89.62 195 ALA A CA 1
ATOM 1515 C C . ALA A 1 195 ? -6.748 -5.079 -5.390 1.00 89.62 195 ALA A C 1
ATOM 1517 O O . ALA A 1 195 ? -6.528 -5.223 -6.591 1.00 89.62 195 ALA A O 1
ATOM 1518 N N . SER A 1 196 ? -7.968 -5.237 -4.870 1.00 87.62 196 SER A N 1
ATOM 1519 C CA . SER A 1 196 ? -9.167 -5.550 -5.652 1.00 87.62 196 SER A CA 1
ATOM 1520 C C . SER A 1 196 ? -10.411 -4.863 -5.069 1.00 87.62 196 SER A C 1
ATOM 1522 O O . SER A 1 196 ? -10.319 -4.048 -4.150 1.00 87.62 196 SER A O 1
ATOM 1524 N N . ALA A 1 197 ? -11.590 -5.211 -5.596 1.00 87.06 197 ALA A N 1
ATOM 1525 C CA . ALA A 1 197 ? -12.882 -4.765 -5.076 1.00 87.06 197 ALA A CA 1
ATOM 1526 C C . ALA A 1 197 ? -13.148 -5.192 -3.620 1.00 87.06 197 ALA A C 1
ATOM 1528 O O . ALA A 1 197 ? -13.898 -4.524 -2.916 1.00 87.06 197 ALA A O 1
ATOM 1529 N N . THR A 1 198 ? -12.547 -6.297 -3.180 1.00 88.62 198 THR A N 1
ATOM 1530 C CA . THR A 1 198 ? -12.819 -6.932 -1.881 1.00 88.62 198 THR A CA 1
ATOM 1531 C C . THR A 1 198 ? -11.571 -7.110 -1.028 1.00 88.62 198 THR A C 1
ATOM 1533 O O . THR A 1 198 ? -11.686 -7.416 0.154 1.00 88.62 198 THR A O 1
ATOM 1536 N N . ILE A 1 199 ? -10.377 -6.914 -1.593 1.00 91.31 199 ILE A N 1
ATOM 1537 C CA . ILE A 1 199 ? -9.113 -7.129 -0.891 1.00 91.31 199 ILE A CA 1
ATOM 1538 C C . ILE A 1 199 ? -8.376 -5.807 -0.693 1.00 91.31 199 ILE A C 1
ATOM 1540 O O . ILE A 1 199 ? -8.022 -5.106 -1.649 1.00 91.31 199 ILE A O 1
ATOM 1544 N N . ILE A 1 200 ? -8.073 -5.523 0.571 1.00 94.56 200 ILE A N 1
ATOM 1545 C CA . ILE A 1 200 ? -7.133 -4.487 0.988 1.00 94.56 200 ILE A CA 1
ATOM 1546 C C . ILE A 1 200 ? -5.817 -5.158 1.372 1.00 94.56 200 ILE A C 1
ATOM 1548 O O . ILE A 1 200 ? -5.795 -6.048 2.216 1.00 94.56 200 ILE A O 1
ATOM 1552 N N . GLN A 1 201 ? -4.711 -4.696 0.801 1.00 95.00 201 GLN A N 1
ATOM 1553 C CA . GLN A 1 201 ? -3.362 -5.074 1.211 1.00 95.00 201 GLN A CA 1
ATOM 1554 C C . GLN A 1 201 ? -2.743 -3.974 2.075 1.00 95.00 201 GLN A C 1
ATOM 1556 O O . GLN A 1 201 ? -2.926 -2.788 1.814 1.00 95.00 201 GLN A O 1
ATOM 1561 N N . LEU A 1 202 ? -1.975 -4.353 3.092 1.00 96.69 202 LEU A N 1
ATOM 1562 C CA . LEU A 1 202 ? -1.162 -3.430 3.879 1.00 96.69 202 LEU A CA 1
ATOM 1563 C C . LEU A 1 202 ? 0.232 -3.367 3.258 1.00 96.69 202 LEU A C 1
ATOM 1565 O O . LEU A 1 202 ? 1.016 -4.307 3.387 1.00 96.69 202 LEU A O 1
ATOM 1569 N N . ILE A 1 203 ? 0.522 -2.285 2.541 1.00 97.50 203 ILE A N 1
ATOM 1570 C CA . ILE A 1 203 ? 1.764 -2.124 1.779 1.00 97.50 203 ILE A CA 1
ATOM 1571 C C . ILE A 1 203 ? 2.692 -1.158 2.516 1.00 97.50 203 ILE A C 1
ATOM 1573 O O . ILE A 1 203 ? 2.214 -0.128 2.995 1.00 97.50 203 ILE A O 1
ATOM 1577 N N . PRO A 1 204 ? 4.008 -1.429 2.590 1.00 98.38 204 PRO A N 1
ATOM 1578 C CA . PRO A 1 204 ? 4.978 -0.460 3.084 1.00 98.38 204 PRO A CA 1
ATOM 1579 C C . PRO A 1 204 ? 4.794 0.923 2.443 1.00 98.38 204 PRO A C 1
ATOM 1581 O O . PRO A 1 204 ? 4.789 1.062 1.219 1.00 98.38 204 PRO A O 1
ATOM 1584 N N . THR A 1 205 ? 4.653 1.960 3.265 1.00 97.12 205 THR A N 1
ATOM 1585 C CA . THR A 1 205 ? 4.285 3.318 2.836 1.00 97.12 205 THR A CA 1
ATOM 1586 C C . THR A 1 205 ? 5.287 3.896 1.844 1.00 97.12 205 THR A C 1
ATOM 1588 O O . THR A 1 205 ? 4.882 4.519 0.867 1.00 97.12 205 THR A O 1
ATOM 1591 N N . LYS A 1 206 ? 6.586 3.637 2.034 1.00 96.62 206 LYS A N 1
ATOM 1592 C CA . LYS A 1 206 ? 7.636 4.089 1.106 1.00 96.62 206 LYS A CA 1
ATOM 1593 C C . LYS A 1 206 ? 7.548 3.410 -0.262 1.00 96.62 206 LYS A C 1
ATOM 1595 O O . LYS A 1 206 ? 7.878 4.038 -1.258 1.00 96.62 206 LYS A O 1
ATOM 1600 N N . LEU A 1 207 ? 7.067 2.168 -0.338 1.00 97.06 207 LEU A N 1
ATOM 1601 C CA . LEU A 1 207 ? 6.784 1.517 -1.619 1.00 97.06 207 LEU A CA 1
ATOM 1602 C C . LEU A 1 207 ? 5.510 2.109 -2.235 1.00 97.06 207 LEU A C 1
ATOM 1604 O O . LEU A 1 207 ? 5.540 2.614 -3.350 1.00 97.06 207 LEU A O 1
ATOM 1608 N N . HIS A 1 208 ? 4.402 2.120 -1.495 1.00 95.50 208 HIS A N 1
ATOM 1609 C CA . HIS A 1 208 ? 3.116 2.593 -2.011 1.00 95.50 208 HIS A CA 1
ATOM 1610 C C . HIS A 1 208 ? 3.145 4.070 -2.454 1.00 95.50 208 HIS A C 1
ATOM 1612 O O . HIS A 1 208 ? 2.579 4.421 -3.488 1.00 95.50 208 HIS A O 1
ATOM 1618 N N . GLY A 1 209 ? 3.798 4.942 -1.681 1.00 93.62 209 GLY A N 1
ATOM 1619 C CA . GLY A 1 209 ? 3.843 6.387 -1.918 1.00 93.62 209 GLY A CA 1
ATOM 1620 C C . GLY A 1 209 ? 4.753 6.815 -3.071 1.00 93.62 209 GLY A C 1
ATOM 1621 O O . GLY A 1 209 ? 4.491 7.843 -3.691 1.00 93.62 209 GLY A O 1
ATOM 1622 N N . ASN A 1 210 ? 5.782 6.026 -3.392 1.00 95.19 210 ASN A N 1
ATOM 1623 C CA . ASN A 1 210 ? 6.767 6.368 -4.425 1.00 95.19 210 ASN A CA 1
ATOM 1624 C C . ASN A 1 210 ? 6.484 5.769 -5.798 1.00 95.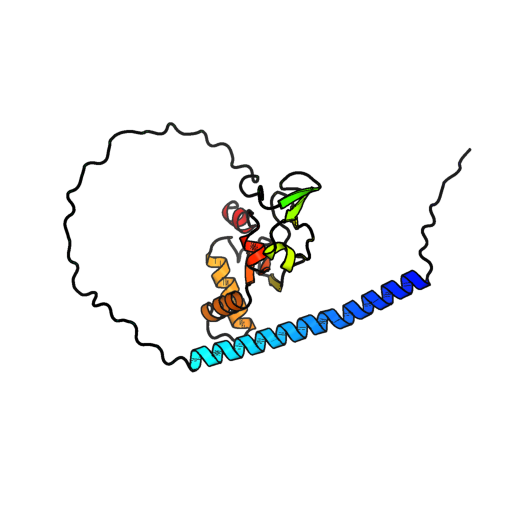19 210 ASN A C 1
ATOM 1626 O O . ASN A 1 210 ? 7.196 6.060 -6.760 1.00 95.19 210 ASN A O 1
ATOM 1630 N N . ILE A 1 211 ? 5.449 4.945 -5.907 1.00 93.88 211 ILE A N 1
ATOM 1631 C CA . ILE A 1 211 ? 5.041 4.340 -7.165 1.00 93.88 211 ILE A CA 1
ATOM 1632 C C . ILE A 1 211 ? 3.764 5.037 -7.617 1.00 93.88 211 ILE A C 1
ATOM 1634 O O . ILE A 1 211 ? 2.708 4.790 -7.041 1.00 93.88 211 ILE A O 1
ATOM 1638 N N . PRO A 1 212 ? 3.805 5.914 -8.635 1.00 90.88 212 PRO A N 1
ATOM 1639 C CA . PRO A 1 212 ? 2.593 6.442 -9.238 1.00 90.88 212 PRO A CA 1
ATOM 1640 C C . PRO A 1 212 ? 1.727 5.295 -9.756 1.00 90.88 212 PRO A C 1
ATOM 1642 O O . PRO A 1 212 ? 2.217 4.423 -10.474 1.00 90.88 212 PRO A O 1
ATOM 1645 N N . HIS A 1 213 ? 0.448 5.291 -9.385 1.00 88.94 213 HIS A N 1
ATOM 1646 C CA . HIS A 1 213 ? -0.509 4.315 -9.892 1.00 88.94 213 HIS A CA 1
ATOM 1647 C C . HIS A 1 213 ? -1.962 4.791 -9.762 1.00 88.94 213 HIS A C 1
ATOM 1649 O O . HIS A 1 213 ? -2.290 5.772 -9.081 1.00 88.94 213 HIS A O 1
ATOM 1655 N N . ILE A 1 214 ? -2.859 4.070 -10.435 1.00 80.38 214 ILE A N 1
ATOM 1656 C CA . ILE A 1 214 ? -4.298 4.105 -10.174 1.00 80.38 214 ILE A CA 1
ATOM 1657 C C . ILE A 1 214 ? -4.614 2.885 -9.305 1.00 80.38 214 ILE A C 1
ATOM 1659 O O . ILE A 1 214 ? -4.422 1.760 -9.749 1.00 80.38 214 ILE A O 1
ATOM 1663 N N . GLY A 1 215 ? -5.105 3.077 -8.078 1.00 69.31 215 GLY A N 1
ATOM 1664 C CA . GLY A 1 215 ? -5.586 1.969 -7.235 1.00 69.31 215 GLY A CA 1
ATOM 1665 C C . GLY A 1 215 ? -6.914 1.390 -7.739 1.00 69.31 215 GLY A C 1
ATOM 1666 O O . GLY A 1 215 ? -7.636 2.061 -8.488 1.00 69.31 215 GLY A O 1
ATOM 1667 N N . SER A 1 216 ? -7.251 0.151 -7.363 1.00 74.44 216 SER A N 1
ATOM 1668 C CA . SER A 1 216 ? -8.510 -0.496 -7.801 1.00 74.44 216 SER A CA 1
ATOM 1669 C C . SER A 1 216 ? -9.756 0.200 -7.236 1.00 74.44 216 SER A C 1
ATOM 1671 O O . SER A 1 216 ? -10.814 0.189 -7.858 1.00 74.44 216 SER A O 1
ATOM 1673 N N . ALA A 1 217 ? -9.590 0.988 -6.169 1.00 71.38 217 ALA A N 1
ATOM 1674 C CA . ALA A 1 217 ? -10.569 1.962 -5.687 1.00 71.38 217 ALA A CA 1
ATOM 1675 C C . ALA A 1 217 ? -11.126 2.890 -6.787 1.00 71.38 217 ALA A C 1
ATOM 1677 O O . ALA A 1 217 ? -12.246 3.383 -6.682 1.00 71.38 217 ALA A O 1
ATOM 1678 N N . SER A 1 218 ? -10.360 3.171 -7.848 1.00 72.88 218 SER A N 1
ATOM 1679 C CA . SER A 1 218 ? -10.880 3.964 -8.964 1.00 72.88 218 SER A CA 1
ATOM 1680 C C . SER A 1 218 ? -11.915 3.224 -9.809 1.00 72.88 218 SER A C 1
ATOM 1682 O O . SER A 1 218 ? -12.751 3.904 -10.400 1.00 72.88 218 SER A O 1
ATOM 1684 N N . ASP A 1 219 ? -11.847 1.897 -9.902 1.00 76.38 219 ASP A N 1
ATOM 1685 C CA . ASP A 1 219 ? -12.794 1.101 -10.692 1.00 76.38 219 ASP A CA 1
ATOM 1686 C C . ASP A 1 219 ? -14.132 1.025 -9.962 1.00 76.38 219 ASP A C 1
ATOM 1688 O O . ASP A 1 219 ? -15.171 1.304 -10.553 1.00 76.38 219 ASP A O 1
ATOM 1692 N N . LEU A 1 220 ? -14.085 0.810 -8.642 1.00 74.56 220 LEU A N 1
ATOM 1693 C CA . LEU A 1 220 ? -15.261 0.818 -7.765 1.00 74.56 220 LEU A CA 1
ATOM 1694 C C . LEU A 1 220 ? -16.070 2.121 -7.843 1.00 74.56 220 LEU A C 1
ATOM 1696 O O . LEU A 1 220 ? -17.289 2.109 -7.712 1.00 74.56 220 LEU A O 1
ATOM 1700 N N . ARG A 1 221 ? -15.405 3.256 -8.089 1.00 75.75 221 ARG A N 1
ATOM 1701 C CA . ARG A 1 221 ? -16.086 4.550 -8.258 1.00 75.75 221 ARG A CA 1
ATOM 1702 C C . ARG A 1 221 ? -16.673 4.762 -9.653 1.00 75.75 221 ARG A C 1
ATOM 1704 O O . ARG A 1 221 ? -17.555 5.600 -9.789 1.00 75.75 221 ARG A O 1
ATOM 1711 N N . LYS A 1 222 ? -16.151 4.076 -10.676 1.00 64.06 222 LYS A N 1
ATOM 1712 C CA . LYS A 1 222 ? -16.584 4.209 -12.078 1.00 64.06 222 LYS A CA 1
ATOM 1713 C C . LYS A 1 222 ? -17.678 3.216 -12.469 1.00 64.06 222 LYS A C 1
ATOM 1715 O O . LYS A 1 222 ? -18.362 3.468 -13.446 1.00 64.06 222 LYS A O 1
ATOM 1720 N N . GLY A 1 223 ? -17.826 2.110 -11.739 1.00 54.34 223 GLY A N 1
ATOM 1721 C CA . GLY A 1 223 ? -18.885 1.117 -11.951 1.00 54.34 223 GLY A CA 1
ATOM 1722 C C . GLY A 1 223 ? -20.236 1.480 -11.322 1.00 54.34 223 GLY A C 1
ATOM 1723 O O . GLY A 1 223 ? -20.969 0.568 -10.954 1.00 54.34 223 GLY A O 1
ATOM 1724 N N . LYS A 1 224 ? -20.530 2.774 -11.138 1.00 41.91 224 LYS A N 1
ATOM 1725 C CA . LYS A 1 224 ? -21.832 3.275 -10.676 1.00 41.91 224 LYS A CA 1
ATOM 1726 C C . LYS A 1 224 ? -22.604 3.896 -11.825 1.00 41.91 224 LYS A C 1
ATOM 1728 O O . LYS A 1 224 ? -21.952 4.603 -12.624 1.00 41.91 224 LYS A O 1
#

Foldseek 3Di:
DDDDDDPPPDDPVVVVVVVVVVVVVVVVVVVVVLVVVVVVLLVVLVVLQVCVVPDPDDPPPPPPPDDPPDPDDPDDDDDDDDPDDDPPDDPPQQQPFADDPQWDFPDDDTQAGWIFGNDPLQCVQVVRDTWGGHSQATDQPVRFPDKDFADAPPAQLDPCVLLVVLVVQCVVSVNPHSVSSVVSLVVVQWDWAAPERTMTTTHRVSNVVPGGTDTNSVVSNVVD

Radius of gyration: 25.91 Å; Cα contacts (8 Å, |Δi|>4): 236; chains: 1; bounding box: 42×86×72 Å

Nearest PDB structures (foldseek):
  3rpu-assembly1_H  TM=2.663E-01  e=2.638E+00  Escherichia coli K-12
  7py0-assembly1_C  TM=1.880E-01  e=5.290E+00  Escherichia coli

Secondary structure (DSSP, 8-state):
------------HHHHHHHHHHHHHHHHHHHHHHHHHHHHHHHHHHHHHHHHHS---PPP---------------PPPPP-------------GGGGS--SSEEEEEEETTEEEEEE--HHHHHHHTTPPEEEETTEE--GGG-S-EEE--TTS--SSTHHHHHHHHHHHHHHT-S-HHHHHHHHHHTTEEEEESSSSEEEEEEHHHHHHS----THHHHHH--

pLDDT: mean 74.85, std 21.22, range [34.72, 98.38]

Mean predicted aligned error: 16.66 Å

Sequence (224 aa):
MSTSWHYDLLLPDAAIEGMQATVKRLDDVTPKIDQHMQQAAQEIGQRVNKALDEYQGQPPIRGITDKPTKAKADELEPPKGNELLGAGNKPKTLVSRLPRKNGKWATGVPGDGTWQSTLKEVNEITGGQPITFKNGRPDFTPWSKGQIAFAPNELNGTRQDFGQVYKYIADQKGLKSKNAARQLLSKLDLTPHHASATIIQLIPTKLHGNIPHIGSASDLRKGK

Solvent-accessible surface area (backbone atoms only — not comparable to full-atom values): 13562 Å² total; per-residue (Å²): 142,84,85,81,83,78,83,82,81,72,71,56,67,70,59,54,50,53,49,52,54,50,51,52,51,47,63,66,43,50,61,52,54,53,48,50,52,51,50,52,52,48,54,51,45,52,52,49,54,50,53,59,72,69,56,83,68,79,80,77,84,77,73,84,87,84,74,88,80,79,76,83,72,86,85,73,80,78,85,85,82,80,85,74,77,78,77,76,88,67,78,84,60,76,72,81,36,55,74,83,63,68,45,45,74,76,39,77,48,97,33,44,28,28,38,32,69,67,41,65,69,40,28,72,72,48,76,64,55,57,42,43,25,54,89,33,27,73,58,56,71,95,61,41,80,45,76,47,82,52,59,86,80,74,44,52,45,52,78,64,42,55,60,52,53,21,38,52,48,6,66,78,62,74,42,96,34,42,65,54,28,49,51,50,32,55,76,68,42,40,34,84,38,45,74,40,77,35,35,36,31,31,28,43,34,62,47,59,74,72,48,54,53,59,56,39,29,59,52,50,60,63,77,110